Protein AF-A0A6S6R082-F1 (afdb_monomer)

Secondary structure (DSSP, 8-state):
---GGGPEEEEEEETTEEEEEEE-HHHHHHHS--STT--HHHHHHHHHHHHTTTT-SS--EEEE-SSEEEEEEE--SHHHHHHHHTTTTS-TTSEEEE-TTTS-HHHHHHHHHTTB-TTS-BSSSSEEEEEE-----TT-EEEBTTS-EEEEEEEEETTEEEEEETTT--EEEEEEEEEEEEEETTS---TTSEEEEEEEEEEEE--S-GGG--HHHHHHHHSPP----HHHHHHHHHHHHHHHHHHHHT-TTS-HHHHHHHHHHHHHHHS-S-HHHHHHHHHTTTTGGG--S----------

Sequence (303 aa):
MMEINEMILVIEKQRGEEMNALMTTPDYIKFAPVEKEALPLEVAERMVALGRTVGTEMEWIEYKTAEKSISTKYCKEEQQLIKFLQGGYNSTNQSWTFDSERSSSLCMEKLMAVGIDTKGRRKYSGFHYELQEAAFEQGEILHNFNGSDYRVMETLSPKNLLLMEEVTGNFIVAIGVEFYKRTHKGEGASEINYTYGMEWGHGIYLSSTPSTIDFHYIRQEYGTTERVEGLSGYRNRLERKFKQYQKLVKDDLLSDTIKKAVGTSMYEEFGTKKAEVFMDKLEEGRYDHGFTGNRVPKKGRAR

Solvent-accessible surface area (backbone atoms only — not comparable to full-atom values): 17351 Å² total; per-residue (Å²): 132,86,55,69,52,60,31,31,45,35,40,39,36,44,95,69,36,37,38,35,35,42,26,40,67,74,55,39,63,67,56,70,48,80,49,96,73,68,50,72,66,59,55,50,53,50,50,55,58,39,60,69,16,59,76,37,88,84,58,63,49,76,48,76,60,100,72,38,37,39,38,34,23,30,29,55,45,72,69,56,50,30,38,52,41,61,47,74,79,56,64,94,90,45,58,70,48,70,40,71,86,79,21,31,65,70,51,56,52,44,31,55,75,71,36,36,46,82,61,36,43,64,76,36,93,49,74,39,75,42,82,45,94,72,85,87,52,71,70,42,76,46,42,32,86,88,76,53,48,29,32,28,71,36,70,37,30,95,34,18,34,34,31,28,33,70,87,75,45,30,30,29,44,32,34,56,46,46,38,29,43,36,30,54,44,89,61,80,91,50,100,85,53,62,45,75,26,42,51,54,78,43,75,49,82,48,64,58,52,68,93,80,54,62,63,66,57,48,46,68,73,56,19,56,77,79,76,55,75,37,71,66,42,44,51,54,50,53,51,52,52,52,52,48,48,53,49,52,54,68,36,85,89,54,53,69,70,56,28,49,51,48,47,48,53,41,28,73,76,65,74,43,89,49,66,68,66,44,51,57,39,53,73,74,43,73,66,54,82,80,62,89,64,76,78,76,76,78,80,73,80,80,127

pLDDT: mean 84.64, std 13.33, range [36.0, 98.0]

Mean predicted aligned error: 18.13 Å

Radius of gyration: 32.94 Å; Cα contacts (8 Å, |Δi|>4): 467; chains: 1; bounding box: 67×51×98 Å

Foldseek 3Di:
DDDQQQWKWKWKDFPQEIEIAIEGPVLVLVVVPPPPDDDPVNSVVVVVQQVVQRQPQPDWDWDDDPGIIMTMHGDNDLVSVLCSLQCVVPDPRGHYDYDPVSYDPVVVVVCVLQQADSNSDRVFPDKDKDWDDDADDQQDWFAAPVGWIWGFNDPQERQWTFIATPPQLKTKTFGRKTKIWIFGPPDDDDPRGTDIGIDGPDIDIGGSDVVVDDVVVVSVPRHDPDPQPALVSVLVVVLVVLVVLLCQLPPPVDDPVSNVVSQVVSCVQQVDNDNVVSVVCSVVCVNVVPDPDDHDDDPDDDD

Organism: NCBI:txid433286

Structure (mmCIF, N/CA/C/O backbone):
data_AF-A0A6S6R082-F1
#
_entry.id   AF-A0A6S6R082-F1
#
loop_
_atom_site.group_PDB
_atom_site.id
_atom_site.type_symbol
_atom_site.label_atom_id
_atom_site.label_alt_id
_atom_site.label_comp_id
_atom_site.label_asym_id
_atom_site.label_entity_id
_atom_site.label_seq_id
_atom_site.pdbx_PDB_ins_code
_atom_site.Cartn_x
_atom_site.Cartn_y
_atom_site.Cartn_z
_atom_site.occupancy
_atom_site.B_iso_or_equiv
_atom_site.auth_seq_id
_atom_site.auth_comp_id
_atom_site.auth_asym_id
_atom_site.auth_atom_id
_atom_site.pdbx_PDB_model_num
ATOM 1 N N . MET A 1 1 ? 16.162 -3.661 -5.311 1.00 64.44 1 MET A N 1
ATOM 2 C CA . MET A 1 1 ? 15.788 -4.260 -6.612 1.00 64.44 1 MET A CA 1
ATOM 3 C C . MET A 1 1 ? 15.786 -3.125 -7.625 1.00 64.44 1 MET A C 1
ATOM 5 O O . MET A 1 1 ? 15.441 -2.028 -7.217 1.00 64.44 1 MET A O 1
ATOM 9 N N . MET A 1 2 ? 16.221 -3.343 -8.869 1.00 85.44 2 MET A N 1
ATOM 10 C CA . MET A 1 2 ? 16.190 -2.306 -9.916 1.00 85.44 2 MET A CA 1
ATOM 11 C C . MET A 1 2 ? 14.746 -1.865 -10.191 1.00 85.44 2 MET A C 1
ATOM 13 O O . MET A 1 2 ? 13.840 -2.706 -10.172 1.00 85.44 2 MET A O 1
ATOM 17 N N . GLU A 1 3 ? 14.522 -0.588 -10.484 1.00 88.56 3 GLU A N 1
ATOM 18 C CA . GLU A 1 3 ? 13.218 -0.074 -10.903 1.00 88.56 3 GLU A CA 1
ATOM 19 C C . GLU A 1 3 ? 13.032 -0.058 -12.423 1.00 88.56 3 GLU A C 1
ATOM 21 O O . GLU A 1 3 ? 13.986 -0.016 -13.196 1.00 88.56 3 GLU A O 1
ATOM 26 N N . ILE A 1 4 ? 11.772 -0.111 -12.882 1.00 89.50 4 ILE A N 1
ATOM 27 C CA . ILE A 1 4 ? 11.465 -0.085 -14.327 1.00 89.50 4 ILE A CA 1
ATOM 28 C C . ILE A 1 4 ? 12.021 1.186 -14.973 1.00 89.50 4 ILE A C 1
ATOM 30 O O . ILE A 1 4 ? 12.519 1.131 -16.094 1.00 89.50 4 ILE A O 1
ATOM 34 N N . ASN A 1 5 ? 11.970 2.316 -14.268 1.00 90.75 5 ASN A N 1
ATOM 35 C CA . ASN A 1 5 ? 12.438 3.596 -14.792 1.00 90.75 5 ASN A CA 1
ATOM 36 C C . ASN A 1 5 ? 13.969 3.723 -14.891 1.00 90.75 5 ASN A C 1
ATOM 38 O O . ASN A 1 5 ? 14.469 4.658 -15.511 1.00 90.75 5 ASN A O 1
ATOM 42 N N . GLU A 1 6 ? 14.712 2.763 -14.340 1.00 91.12 6 GLU A N 1
ATOM 43 C CA . GLU A 1 6 ? 16.164 2.662 -14.487 1.00 91.12 6 GLU A CA 1
ATOM 44 C C . GLU A 1 6 ? 16.561 1.864 -15.745 1.00 91.12 6 GLU A C 1
ATOM 46 O O . GLU A 1 6 ? 17.742 1.820 -16.098 1.00 91.12 6 GLU A O 1
ATOM 51 N N . MET A 1 7 ? 15.600 1.225 -16.433 1.00 96.12 7 MET A N 1
ATOM 52 C CA . MET A 1 7 ? 15.851 0.481 -17.671 1.00 96.12 7 MET A CA 1
ATOM 53 C C . MET A 1 7 ? 16.029 1.423 -18.854 1.00 96.12 7 MET A C 1
ATOM 55 O O . MET A 1 7 ? 15.221 2.324 -19.075 1.00 96.12 7 MET A O 1
ATOM 59 N N . ILE A 1 8 ? 17.032 1.144 -19.678 1.00 96.06 8 ILE A N 1
ATOM 60 C CA . ILE A 1 8 ? 17.240 1.799 -20.964 1.00 96.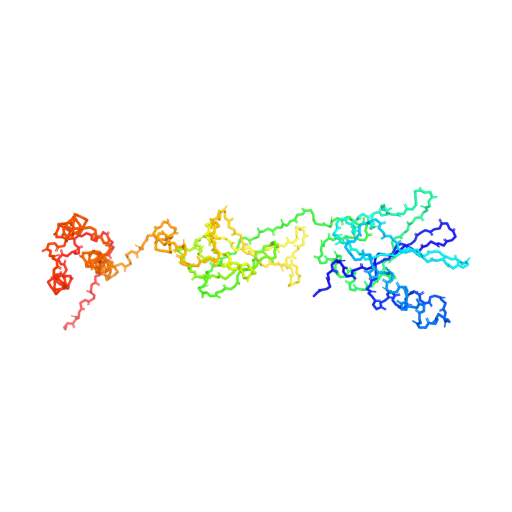06 8 ILE A CA 1
ATOM 61 C C . ILE A 1 8 ? 16.656 0.903 -22.055 1.00 96.06 8 ILE A C 1
ATOM 63 O O . ILE A 1 8 ? 17.050 -0.256 -22.206 1.00 96.06 8 ILE A O 1
ATOM 67 N N . LEU A 1 9 ? 15.715 1.452 -22.818 1.00 96.88 9 LEU A N 1
ATOM 68 C CA . LEU A 1 9 ? 15.156 0.846 -24.020 1.00 96.88 9 LEU A CA 1
ATOM 69 C C . LEU A 1 9 ? 16.094 1.155 -25.185 1.00 96.88 9 LEU A C 1
ATOM 71 O O . LEU A 1 9 ? 16.382 2.326 -25.437 1.00 96.88 9 LEU A O 1
ATOM 75 N N . VAL A 1 10 ? 16.572 0.128 -25.885 1.00 95.50 10 VAL A N 1
ATOM 76 C CA . VAL A 1 10 ? 17.537 0.267 -26.983 1.00 95.50 10 VAL A CA 1
ATOM 77 C C . VAL A 1 10 ? 16.967 -0.356 -28.248 1.00 95.50 10 VAL A C 1
ATOM 79 O O . VAL A 1 10 ? 16.618 -1.532 -28.234 1.00 95.50 10 VAL A O 1
ATOM 82 N N . ILE A 1 11 ? 16.911 0.410 -29.338 1.00 94.44 11 ILE A N 1
ATOM 83 C CA . ILE A 1 11 ? 16.602 -0.075 -30.689 1.00 94.44 11 ILE A CA 1
ATOM 84 C C . ILE A 1 11 ? 17.847 0.132 -31.547 1.00 94.44 11 ILE A C 1
ATOM 86 O O . ILE A 1 11 ? 18.228 1.265 -31.832 1.00 94.44 11 ILE A O 1
ATOM 90 N N . GLU A 1 12 ? 18.495 -0.953 -31.955 1.00 92.56 12 GLU A N 1
ATOM 91 C CA . GLU A 1 12 ? 19.578 -0.933 -32.936 1.00 92.56 12 GLU A CA 1
ATOM 92 C C . GLU A 1 12 ? 19.015 -1.271 -34.312 1.00 92.56 12 GLU A C 1
ATOM 94 O O . GLU A 1 12 ? 18.369 -2.297 -34.487 1.00 92.56 12 GLU A O 1
ATOM 99 N N . LYS A 1 13 ? 19.280 -0.425 -35.300 1.00 91.38 13 LYS A N 1
ATOM 100 C CA . LYS A 1 13 ? 18.895 -0.645 -36.688 1.00 91.38 13 LYS A CA 1
ATOM 101 C C . LYS A 1 13 ? 20.134 -0.843 -37.539 1.00 91.38 13 LYS A C 1
ATOM 103 O O . LYS A 1 13 ? 20.987 0.043 -37.629 1.00 91.38 13 LYS A O 1
ATOM 108 N N . GLN A 1 14 ? 20.198 -1.982 -38.215 1.00 86.62 14 GLN A N 1
ATOM 109 C CA . GLN A 1 14 ? 21.298 -2.339 -39.098 1.00 86.62 14 GLN A CA 1
ATOM 110 C C . GLN A 1 14 ? 20.757 -3.084 -40.320 1.00 86.62 14 GLN A C 1
ATOM 112 O O . GLN A 1 14 ? 20.003 -4.038 -40.194 1.00 86.62 14 GLN A O 1
ATOM 117 N N . ARG A 1 15 ? 21.140 -2.644 -41.528 1.00 83.19 15 ARG A N 1
ATOM 118 C CA . ARG A 1 15 ? 20.827 -3.327 -42.806 1.00 83.19 15 ARG A CA 1
ATOM 119 C C . ARG A 1 15 ? 19.342 -3.692 -43.024 1.00 83.19 15 ARG A C 1
ATOM 121 O O . ARG A 1 15 ? 19.046 -4.640 -43.740 1.00 83.19 15 ARG A O 1
ATOM 128 N N . GLY A 1 16 ? 18.416 -2.901 -42.477 1.00 80.94 16 GLY A N 1
ATOM 129 C CA . GLY A 1 16 ? 16.969 -3.112 -42.637 1.00 80.94 16 GLY A CA 1
ATOM 130 C C . GLY A 1 16 ? 16.333 -4.029 -41.588 1.00 80.94 16 GLY A C 1
ATOM 131 O O . GLY A 1 16 ? 15.141 -4.305 -41.688 1.00 80.94 16 GLY A O 1
ATOM 132 N N . GLU A 1 17 ? 17.098 -4.454 -40.585 1.00 88.06 17 GLU A N 1
ATOM 133 C CA . GLU A 1 17 ? 16.609 -5.163 -39.407 1.00 88.06 17 GLU A CA 1
ATOM 134 C C . GLU A 1 17 ? 16.712 -4.258 -38.178 1.00 88.06 17 GLU A C 1
ATOM 136 O O . GLU A 1 17 ? 17.658 -3.473 -38.043 1.00 88.06 17 GLU A O 1
ATOM 141 N N . GLU A 1 18 ? 15.728 -4.362 -37.288 1.00 93.81 18 GLU A N 1
ATOM 142 C CA . GLU A 1 18 ? 15.724 -3.674 -35.999 1.00 93.81 18 GLU A CA 1
ATOM 143 C C . GLU A 1 18 ? 15.832 -4.681 -34.852 1.00 93.81 18 GLU A C 1
ATOM 145 O O . GLU A 1 18 ? 15.194 -5.732 -34.836 1.00 93.81 18 GLU A O 1
ATOM 150 N N . MET A 1 19 ? 16.640 -4.359 -33.857 1.00 94.12 19 MET A N 1
ATOM 151 C CA . MET A 1 19 ? 16.890 -5.227 -32.723 1.00 94.12 19 MET A CA 1
ATOM 152 C C . MET A 1 19 ? 16.693 -4.457 -31.432 1.00 94.12 19 MET A C 1
ATOM 154 O O . MET A 1 19 ? 17.365 -3.459 -31.169 1.00 94.12 19 MET A O 1
ATOM 158 N N . ASN A 1 20 ? 15.775 -4.960 -30.619 1.00 96.75 20 ASN A N 1
ATOM 159 C CA . ASN A 1 20 ? 15.422 -4.372 -29.343 1.00 96.75 20 ASN A CA 1
ATOM 160 C C . ASN A 1 20 ? 16.203 -5.060 -28.224 1.00 96.75 20 ASN A C 1
ATOM 162 O O . ASN A 1 20 ? 16.255 -6.288 -28.176 1.00 96.75 20 ASN A O 1
ATOM 166 N N . ALA A 1 21 ? 16.748 -4.283 -27.293 1.00 97.06 21 ALA A N 1
ATOM 167 C CA . ALA A 1 21 ? 17.380 -4.787 -26.077 1.00 97.06 21 ALA A CA 1
ATOM 168 C C . ALA A 1 21 ? 17.032 -3.905 -24.870 1.00 97.06 21 ALA A C 1
ATOM 170 O O . ALA A 1 21 ? 16.748 -2.712 -25.015 1.00 97.06 21 ALA A O 1
ATOM 171 N N . LEU A 1 22 ? 17.064 -4.495 -23.673 1.00 97.88 22 LEU A N 1
ATOM 172 C CA . LEU A 1 22 ? 16.947 -3.777 -22.403 1.00 97.88 22 LEU A CA 1
ATOM 173 C C . LEU A 1 22 ? 18.313 -3.694 -21.737 1.00 97.88 22 LEU A C 1
ATOM 175 O O . LEU A 1 22 ? 18.950 -4.722 -21.523 1.00 97.88 22 LEU A O 1
ATOM 179 N N . MET A 1 23 ? 18.750 -2.498 -21.354 1.00 96.38 23 MET A N 1
ATOM 180 C CA . MET A 1 23 ? 20.069 -2.309 -20.747 1.00 96.38 23 MET A CA 1
ATOM 181 C C . MET A 1 23 ? 19.994 -1.542 -19.434 1.00 96.38 23 MET A C 1
ATOM 183 O O . MET A 1 23 ? 19.175 -0.642 -19.262 1.00 96.38 23 MET A O 1
ATOM 187 N N . THR A 1 24 ? 20.886 -1.882 -18.510 1.00 95.31 24 THR A N 1
ATOM 188 C CA . THR A 1 24 ? 21.224 -1.007 -17.386 1.00 95.31 24 THR A CA 1
ATOM 189 C C . THR A 1 24 ? 22.171 0.095 -17.852 1.00 95.31 24 THR A C 1
ATOM 191 O O . THR A 1 24 ? 22.850 -0.048 -18.870 1.00 95.31 24 THR A O 1
ATOM 194 N N . THR A 1 25 ? 22.282 1.184 -17.089 1.00 92.00 25 THR A N 1
ATOM 195 C CA . THR A 1 25 ? 23.254 2.250 -17.382 1.00 92.00 25 THR A CA 1
ATOM 196 C C . THR A 1 25 ? 24.689 1.718 -17.571 1.00 92.00 25 THR A C 1
ATOM 198 O O . THR A 1 25 ? 25.302 2.057 -18.585 1.00 92.00 25 THR A O 1
ATOM 201 N N . PRO A 1 26 ? 25.239 0.849 -16.691 1.00 90.62 26 PRO A N 1
ATOM 202 C CA . PRO A 1 26 ? 26.576 0.285 -16.891 1.00 90.62 26 PRO A CA 1
ATOM 203 C C . PRO A 1 26 ? 26.736 -0.527 -18.180 1.00 90.62 26 PRO A C 1
ATOM 205 O O . PRO A 1 26 ? 27.777 -0.437 -18.828 1.00 90.62 26 PRO A O 1
ATOM 208 N N . ASP A 1 27 ? 25.733 -1.317 -18.560 1.00 91.38 27 ASP A N 1
ATOM 209 C CA . ASP A 1 27 ? 25.822 -2.148 -19.764 1.00 91.38 27 ASP A CA 1
ATOM 210 C C . ASP A 1 27 ? 25.601 -1.329 -21.034 1.00 91.38 27 ASP A C 1
ATOM 212 O O . ASP A 1 27 ? 26.298 -1.544 -22.025 1.00 91.38 27 ASP A O 1
ATOM 216 N N . TYR A 1 28 ? 24.742 -0.308 -20.982 1.00 89.81 28 TYR A N 1
ATOM 217 C CA . TYR A 1 28 ? 24.610 0.655 -22.068 1.00 89.81 28 TYR A CA 1
ATOM 218 C C . TYR A 1 28 ? 25.914 1.425 -22.307 1.00 89.81 28 TYR A C 1
ATOM 220 O O . TYR A 1 28 ? 26.310 1.594 -23.453 1.00 89.81 28 TYR A O 1
ATOM 228 N N . ILE A 1 29 ? 26.639 1.827 -21.256 1.00 86.19 29 ILE A N 1
ATOM 229 C CA . ILE A 1 29 ? 27.952 2.484 -21.396 1.00 86.19 29 ILE A CA 1
ATOM 230 C C . ILE A 1 29 ? 28.985 1.558 -22.051 1.00 86.19 29 ILE A C 1
ATOM 232 O O . ILE A 1 29 ? 29.869 2.046 -22.745 1.00 86.19 29 ILE A O 1
ATOM 236 N N . LYS A 1 30 ? 28.891 0.236 -21.869 1.00 83.50 30 LYS A N 1
ATOM 237 C CA . LYS A 1 30 ? 29.755 -0.737 -22.566 1.00 83.50 30 LYS A CA 1
ATOM 238 C C . LYS A 1 30 ? 29.297 -1.008 -24.000 1.00 83.50 30 LYS A C 1
ATOM 240 O O . LYS A 1 30 ? 30.123 -1.332 -24.847 1.00 83.50 30 LYS A O 1
ATOM 245 N N . PHE A 1 31 ? 27.998 -0.876 -24.266 1.00 79.56 31 PHE A N 1
ATOM 246 C CA . PHE A 1 31 ? 27.382 -1.087 -25.576 1.00 79.56 31 PHE A CA 1
ATOM 247 C C . PHE A 1 31 ? 27.516 0.118 -26.520 1.00 79.56 31 PHE A C 1
ATOM 249 O O . PHE A 1 31 ? 27.855 -0.045 -27.687 1.00 79.56 31 PHE A O 1
ATOM 256 N N . ALA A 1 32 ? 27.279 1.334 -26.027 1.00 65.44 32 ALA A N 1
ATOM 257 C CA . ALA A 1 32 ? 27.375 2.583 -26.777 1.00 65.44 32 ALA A CA 1
ATOM 258 C C . ALA A 1 32 ? 28.731 2.830 -27.492 1.00 65.44 32 ALA A C 1
ATOM 260 O O . ALA A 1 32 ? 28.699 3.405 -28.585 1.00 65.44 32 ALA A O 1
ATOM 261 N N . PRO A 1 33 ? 29.906 2.406 -26.974 1.00 60.69 33 PRO A N 1
ATOM 262 C CA . PRO A 1 33 ? 31.204 2.589 -27.625 1.00 60.69 33 PRO A CA 1
ATOM 263 C C . PRO A 1 33 ? 31.490 1.539 -28.710 1.00 60.69 33 PRO A C 1
ATOM 265 O O . PRO A 1 33 ? 32.597 1.016 -28.803 1.00 60.69 33 PRO A O 1
ATOM 268 N N . VAL A 1 34 ? 30.533 1.249 -29.601 1.00 53.56 34 VAL A N 1
ATOM 269 C CA . VAL A 1 34 ? 30.830 0.429 -30.798 1.00 53.56 34 VAL A CA 1
ATOM 270 C C . VAL A 1 34 ? 31.861 1.097 -31.732 1.00 53.56 34 VAL A C 1
ATOM 272 O O . VAL A 1 34 ? 32.395 0.442 -32.619 1.00 53.56 34 VAL A O 1
ATOM 275 N N . GLU A 1 35 ? 32.275 2.337 -31.469 1.00 53.00 35 GLU A N 1
ATOM 276 C CA . GLU A 1 35 ? 33.593 2.812 -31.895 1.00 53.00 35 GLU A CA 1
ATOM 277 C C . GLU A 1 35 ? 34.569 2.690 -30.720 1.00 53.00 35 GLU A C 1
ATOM 279 O O . GLU A 1 35 ? 34.449 3.402 -29.724 1.00 53.00 35 GLU A O 1
ATOM 284 N N . LYS A 1 36 ? 35.570 1.806 -30.854 1.00 53.75 36 LYS A N 1
ATOM 285 C CA . LYS A 1 36 ? 36.687 1.612 -29.902 1.00 53.75 36 LYS A CA 1
ATOM 286 C C . LYS A 1 36 ? 37.491 2.896 -29.600 1.00 53.75 36 LYS A C 1
ATOM 288 O O . LYS A 1 36 ? 38.431 2.846 -28.814 1.00 53.75 36 LYS A O 1
ATOM 293 N N . GLU A 1 37 ? 37.130 4.017 -30.218 1.00 54.78 37 GLU A N 1
ATOM 294 C CA . GLU A 1 37 ? 37.835 5.298 -30.214 1.00 54.78 37 GLU A CA 1
ATOM 295 C C . GLU A 1 37 ? 36.980 6.468 -29.694 1.00 54.78 37 GLU A C 1
ATOM 297 O O . GLU A 1 37 ? 37.453 7.603 -29.701 1.00 54.78 37 GLU A O 1
ATOM 302 N N . ALA A 1 38 ? 35.748 6.230 -29.218 1.00 63.16 38 ALA A N 1
ATOM 303 C CA . ALA A 1 38 ? 34.898 7.312 -28.718 1.00 63.16 38 ALA A CA 1
ATOM 304 C C . ALA A 1 38 ? 35.579 8.053 -27.550 1.00 63.16 38 ALA A C 1
ATOM 306 O O . ALA A 1 38 ? 35.906 7.460 -26.515 1.00 63.16 38 ALA A O 1
ATOM 307 N N . LEU A 1 39 ? 35.787 9.363 -27.711 1.00 69.56 39 LEU A N 1
ATOM 308 C CA . LEU A 1 39 ? 36.391 10.200 -26.678 1.00 69.56 39 LEU A CA 1
ATOM 309 C C . LEU A 1 39 ? 35.493 10.217 -25.424 1.00 69.56 39 LEU A C 1
ATOM 311 O O . LEU A 1 39 ? 34.267 10.273 -25.551 1.00 69.56 39 LEU A O 1
ATOM 315 N N . PRO A 1 40 ? 36.059 10.257 -24.201 1.00 76.56 40 PRO A N 1
ATOM 316 C CA . PRO A 1 40 ? 35.276 10.315 -22.961 1.00 76.56 40 PRO A CA 1
ATOM 317 C C . PRO A 1 40 ? 34.217 11.429 -22.929 1.00 76.56 40 PRO A C 1
ATOM 319 O O . PRO A 1 40 ? 33.160 11.259 -22.324 1.00 76.56 40 PRO A O 1
ATOM 322 N N . LEU A 1 41 ? 34.485 12.555 -23.602 1.00 78.31 41 LEU A N 1
ATOM 323 C CA . LEU A 1 41 ? 33.551 13.673 -23.720 1.00 78.31 41 LEU A CA 1
ATOM 324 C C . LEU A 1 41 ? 32.293 13.301 -24.517 1.00 78.31 41 LEU A C 1
ATOM 326 O O . LEU A 1 41 ? 31.192 13.621 -24.084 1.00 78.31 41 LEU A O 1
ATOM 330 N N . GLU A 1 42 ? 32.429 12.565 -25.620 1.00 76.81 42 GLU A N 1
ATOM 331 C CA . GLU A 1 42 ? 31.278 12.138 -26.424 1.00 76.81 42 GLU A CA 1
ATOM 332 C C . GLU A 1 42 ? 30.398 11.148 -25.664 1.00 76.81 42 GLU A C 1
ATOM 334 O O . GLU A 1 42 ? 29.171 11.212 -25.732 1.00 76.81 42 GLU A O 1
ATOM 339 N N . VAL A 1 43 ? 31.017 10.238 -24.906 1.00 78.94 43 VAL A N 1
ATOM 340 C CA . VAL A 1 43 ? 30.279 9.324 -24.028 1.00 78.94 43 VAL A CA 1
ATOM 341 C C . VAL A 1 43 ? 29.509 10.123 -22.976 1.00 78.94 43 VAL A C 1
ATOM 343 O O . VAL A 1 43 ? 28.324 9.870 -22.766 1.00 78.94 43 VAL A O 1
ATOM 346 N N . ALA A 1 44 ? 30.137 11.128 -22.359 1.00 82.12 44 ALA A N 1
ATOM 347 C CA . ALA A 1 44 ? 29.481 11.989 -21.379 1.00 82.12 44 ALA A CA 1
ATOM 348 C C . ALA A 1 44 ? 28.308 12.781 -21.983 1.00 82.12 44 ALA A C 1
ATOM 350 O O . ALA A 1 44 ? 27.223 12.795 -21.404 1.00 82.12 44 ALA A O 1
ATOM 351 N N . GLU A 1 45 ? 28.478 13.384 -23.161 1.00 84.12 45 GLU A N 1
ATOM 352 C CA . GLU A 1 45 ? 27.413 14.114 -23.860 1.00 84.12 45 GLU A CA 1
ATOM 353 C C . GLU A 1 45 ? 26.226 13.207 -24.209 1.00 84.12 45 GLU A C 1
ATOM 355 O O . GLU A 1 45 ? 25.071 13.589 -23.997 1.00 84.12 45 GLU A O 1
ATOM 360 N N . ARG A 1 46 ? 26.490 11.972 -24.656 1.00 83.00 46 ARG A N 1
ATOM 361 C CA . ARG A 1 46 ? 25.446 10.964 -24.910 1.00 83.00 46 ARG A CA 1
ATOM 362 C C . ARG A 1 46 ? 24.701 10.587 -23.635 1.00 83.00 46 ARG A C 1
ATOM 364 O O . ARG A 1 46 ? 23.477 10.481 -23.659 1.00 83.00 46 ARG A O 1
ATOM 371 N N . MET A 1 47 ? 25.411 10.417 -22.522 1.00 87.69 47 MET A N 1
ATOM 372 C CA . MET A 1 47 ? 24.783 10.121 -21.233 1.00 87.69 47 MET A CA 1
ATOM 373 C C . MET A 1 47 ? 23.935 11.291 -20.725 1.00 87.69 47 MET A C 1
ATOM 375 O O . MET A 1 47 ? 22.836 11.068 -20.221 1.00 87.69 47 MET A O 1
ATOM 379 N N . VAL A 1 48 ? 24.387 12.535 -20.913 1.00 88.50 48 VAL A N 1
ATOM 380 C CA . VAL A 1 48 ? 23.594 13.733 -20.593 1.00 88.50 48 VAL A CA 1
ATOM 381 C C . VAL A 1 48 ? 22.332 13.795 -21.453 1.00 88.50 48 VAL A C 1
ATOM 383 O O . VAL A 1 48 ? 21.253 14.061 -20.928 1.00 88.50 48 VAL A O 1
ATOM 386 N N . ALA A 1 49 ? 22.440 13.526 -22.757 1.00 88.38 49 ALA A N 1
ATOM 387 C CA . ALA A 1 49 ? 21.286 13.484 -23.651 1.00 88.38 49 ALA A CA 1
ATOM 388 C C . ALA A 1 49 ? 20.294 12.385 -23.243 1.00 88.38 49 ALA A C 1
ATOM 390 O O . ALA A 1 49 ? 19.098 12.650 -23.143 1.00 88.38 49 ALA A O 1
ATOM 391 N N . LEU A 1 50 ? 20.785 11.183 -22.929 1.00 90.62 50 LEU A N 1
ATOM 392 C CA . LEU A 1 50 ? 19.955 10.083 -22.444 1.00 90.62 50 LEU A CA 1
ATOM 393 C C . LEU A 1 50 ? 19.250 10.445 -21.128 1.00 90.62 50 LEU A C 1
ATOM 395 O O . LEU A 1 50 ? 18.055 10.196 -20.991 1.00 90.62 50 LEU A O 1
ATOM 399 N N . GLY A 1 51 ? 19.948 11.093 -20.192 1.00 89.50 51 GLY A N 1
ATOM 400 C CA . GLY A 1 51 ? 19.376 11.550 -18.922 1.00 89.50 51 GLY A CA 1
ATOM 401 C C . GLY A 1 51 ? 18.194 12.513 -19.082 1.00 89.50 51 GLY A C 1
ATOM 402 O O . GLY A 1 51 ? 17.305 12.534 -18.237 1.00 89.50 51 GLY A O 1
ATOM 403 N N . ARG A 1 52 ? 18.113 13.256 -20.195 1.00 89.69 52 ARG A N 1
ATOM 404 C CA . ARG A 1 52 ? 16.958 14.123 -20.500 1.00 89.69 52 ARG A CA 1
ATOM 405 C C . ARG A 1 52 ? 15.690 13.342 -20.852 1.00 89.69 52 ARG A C 1
ATOM 407 O O . ARG A 1 52 ? 14.607 13.907 -20.784 1.00 89.69 52 ARG A O 1
ATOM 414 N N . THR A 1 53 ? 15.805 12.056 -21.189 1.00 91.44 53 THR A N 1
ATOM 415 C CA . THR A 1 53 ? 14.646 11.200 -21.505 1.00 91.44 53 THR A CA 1
ATOM 416 C C . THR A 1 53 ? 13.939 10.638 -20.271 1.00 91.44 53 THR A C 1
ATOM 418 O O . THR A 1 53 ? 12.886 10.014 -20.395 1.00 91.44 53 THR A O 1
ATOM 421 N N . VAL A 1 54 ? 14.494 10.841 -19.070 1.00 86.69 54 VAL A N 1
ATOM 422 C CA . VAL A 1 54 ? 13.894 10.346 -17.825 1.00 86.69 54 VAL A CA 1
ATOM 423 C C . VAL A 1 54 ? 12.498 10.947 -17.650 1.00 86.69 54 VAL A C 1
ATOM 425 O O . VAL A 1 54 ? 12.323 12.163 -17.624 1.00 86.69 54 VAL A O 1
ATOM 428 N N . GLY A 1 55 ? 11.490 10.080 -17.537 1.00 78.25 55 GLY A N 1
ATOM 429 C CA . GLY A 1 55 ? 10.092 10.478 -17.358 1.00 78.25 55 GLY A CA 1
ATOM 430 C C . GLY A 1 55 ? 9.381 10.980 -18.622 1.00 78.25 55 GLY A C 1
ATOM 431 O O . GLY A 1 55 ? 8.184 11.263 -18.554 1.00 78.25 55 GLY A O 1
ATOM 432 N N . THR A 1 56 ? 10.052 11.058 -19.779 1.00 77.88 56 THR A N 1
ATOM 433 C CA . THR A 1 56 ? 9.437 11.512 -21.038 1.00 77.88 56 THR A CA 1
ATOM 434 C C . THR A 1 56 ? 8.978 10.331 -21.897 1.00 77.88 56 THR A C 1
ATOM 436 O O . THR A 1 56 ? 9.641 9.299 -22.010 1.00 77.88 56 THR A O 1
ATOM 439 N N . GLU A 1 57 ? 7.805 10.437 -22.530 1.00 66.75 57 GLU A N 1
ATOM 440 C CA . GLU A 1 57 ? 7.221 9.305 -23.267 1.00 66.75 57 GLU A CA 1
ATOM 441 C C . GLU A 1 57 ? 7.717 9.207 -24.718 1.00 66.75 57 GLU A C 1
ATOM 443 O O . GLU A 1 57 ? 8.080 8.119 -25.169 1.00 66.75 57 GLU A O 1
ATOM 448 N N . MET A 1 58 ? 7.793 10.333 -25.433 1.00 66.56 58 MET A N 1
ATOM 449 C CA . MET A 1 58 ? 8.003 10.364 -26.890 1.00 66.56 58 MET A CA 1
ATOM 450 C C . MET A 1 58 ? 9.442 10.669 -27.321 1.00 66.56 58 MET A C 1
ATOM 452 O O . MET A 1 58 ? 9.790 10.423 -28.472 1.00 66.56 58 MET A O 1
ATOM 456 N N . GLU A 1 59 ? 10.286 11.192 -26.433 1.00 82.69 59 GLU A N 1
ATOM 457 C CA . GLU A 1 59 ? 11.648 11.573 -26.810 1.00 82.69 59 GLU A CA 1
ATOM 458 C C . GLU A 1 59 ? 12.570 10.350 -26.785 1.00 82.69 59 GLU A C 1
ATOM 460 O O . GLU A 1 59 ? 12.692 9.656 -25.769 1.00 82.69 59 GLU A O 1
ATOM 465 N N . TRP A 1 60 ? 13.178 10.084 -27.940 1.00 90.50 60 TRP A N 1
ATOM 466 C CA . TRP A 1 60 ? 14.239 9.106 -28.148 1.00 90.50 60 TRP A CA 1
ATOM 467 C C . TRP A 1 60 ? 15.500 9.858 -28.552 1.00 90.50 60 TRP A C 1
ATOM 469 O O . TRP A 1 60 ? 15.442 10.776 -29.372 1.00 90.50 60 TRP A O 1
ATOM 479 N N . ILE A 1 61 ? 16.640 9.453 -28.008 1.00 90.50 61 ILE A N 1
ATOM 480 C CA . ILE A 1 61 ? 17.937 9.933 -28.472 1.00 90.50 61 ILE A CA 1
ATOM 481 C C . ILE A 1 61 ? 18.396 9.002 -29.582 1.00 90.50 61 ILE A C 1
ATOM 483 O O . ILE A 1 61 ? 18.513 7.798 -29.373 1.00 90.50 61 ILE A O 1
ATOM 487 N N . GLU A 1 62 ? 18.636 9.551 -30.769 1.00 88.25 62 GLU A N 1
ATOM 488 C CA . GLU A 1 62 ? 19.139 8.792 -31.909 1.00 88.25 62 GLU A CA 1
ATOM 489 C C . GLU A 1 62 ? 20.620 9.101 -32.138 1.00 88.25 62 GLU A C 1
ATOM 491 O O . GLU A 1 62 ? 21.031 10.258 -32.221 1.00 88.25 62 GLU A O 1
ATOM 496 N N . TYR A 1 63 ? 21.416 8.049 -32.274 1.00 83.50 63 TYR A N 1
ATOM 497 C CA . TYR A 1 63 ? 22.813 8.107 -32.670 1.00 83.50 63 TYR A CA 1
ATOM 498 C C . TYR A 1 63 ? 23.008 7.313 -33.962 1.00 83.50 63 TYR A C 1
ATOM 500 O O . TYR A 1 63 ? 22.470 6.216 -34.102 1.00 83.50 63 TYR A O 1
ATOM 508 N N . LYS A 1 64 ? 23.774 7.848 -34.915 1.00 83.00 64 LYS A N 1
ATOM 509 C CA . LYS A 1 64 ? 24.030 7.206 -36.214 1.00 83.00 64 LYS A CA 1
ATOM 510 C C . LYS A 1 64 ? 25.523 7.043 -36.431 1.00 83.00 64 LYS A C 1
ATOM 512 O O . LYS A 1 64 ? 26.273 7.995 -36.254 1.00 83.00 64 LYS A O 1
ATOM 517 N N . THR A 1 65 ? 25.921 5.857 -36.869 1.00 76.69 65 THR A N 1
ATOM 518 C CA . THR A 1 65 ? 27.237 5.588 -37.454 1.00 76.69 65 THR A CA 1
ATOM 519 C C . THR A 1 65 ? 27.084 5.310 -38.948 1.00 76.69 65 THR A C 1
ATOM 521 O O . THR A 1 65 ? 25.972 5.277 -39.480 1.00 76.69 65 THR A O 1
ATOM 524 N N . ALA A 1 66 ? 28.203 5.072 -39.636 1.00 76.12 66 ALA A N 1
ATOM 525 C CA . ALA A 1 66 ? 28.188 4.637 -41.031 1.00 76.12 66 ALA A CA 1
ATOM 526 C C . ALA A 1 66 ? 27.465 3.287 -41.241 1.00 76.12 66 ALA A C 1
ATOM 528 O O . ALA A 1 66 ? 26.989 3.015 -42.341 1.00 76.12 66 ALA A O 1
ATOM 529 N N . GLU A 1 67 ? 27.374 2.445 -40.205 1.00 78.69 67 GLU A N 1
ATOM 530 C CA . GLU A 1 67 ? 26.877 1.067 -40.319 1.00 78.69 67 GLU A CA 1
ATOM 531 C C . GLU A 1 67 ? 25.503 0.840 -39.683 1.00 78.69 67 GLU A C 1
ATOM 533 O O . GLU A 1 67 ? 24.769 -0.054 -40.116 1.00 78.69 67 GLU A O 1
ATOM 538 N N . LYS A 1 68 ? 25.156 1.613 -38.648 1.00 86.44 68 LYS A N 1
ATOM 539 C CA . LYS A 1 68 ? 23.943 1.401 -37.854 1.00 86.44 68 LYS A CA 1
ATOM 540 C C . LYS A 1 68 ? 23.409 2.689 -37.241 1.00 86.44 68 LYS A C 1
ATOM 542 O O . LYS A 1 68 ? 24.143 3.658 -37.061 1.00 86.44 68 LYS A O 1
ATOM 547 N N . SER A 1 69 ? 22.136 2.676 -36.865 1.00 89.25 69 SER A N 1
ATOM 548 C CA . SER A 1 69 ? 21.549 3.692 -35.991 1.00 89.25 69 SER A CA 1
ATOM 549 C C . SER A 1 69 ? 21.084 3.063 -34.686 1.00 89.25 69 SER A C 1
ATOM 551 O O . SER A 1 69 ? 20.620 1.928 -34.669 1.00 89.25 69 SER A O 1
ATOM 553 N N . ILE A 1 70 ? 21.229 3.787 -33.585 1.00 90.50 70 ILE A N 1
ATOM 554 C CA . ILE A 1 70 ? 20.816 3.359 -32.253 1.00 90.50 70 ILE A CA 1
ATOM 555 C C . ILE A 1 70 ? 19.862 4.418 -31.715 1.00 90.50 70 ILE A C 1
ATOM 557 O O . ILE A 1 70 ? 20.240 5.581 -31.590 1.00 90.50 70 ILE A O 1
ATOM 561 N N . SER A 1 71 ? 18.643 4.017 -31.381 1.00 93.00 71 SER A N 1
ATOM 562 C CA . SER A 1 71 ? 17.678 4.847 -30.666 1.00 93.00 71 SER A CA 1
ATOM 563 C C . SER A 1 71 ? 17.592 4.375 -29.222 1.00 93.00 71 SER A C 1
ATOM 565 O O . SER A 1 71 ? 17.337 3.197 -28.976 1.00 93.00 71 SER A O 1
ATOM 567 N N . THR A 1 72 ? 17.797 5.278 -28.265 1.00 93.69 72 THR A N 1
ATOM 568 C CA . THR A 1 72 ? 17.735 4.958 -26.836 1.00 93.69 72 THR A CA 1
ATOM 569 C C . THR A 1 72 ? 16.893 5.928 -26.027 1.00 93.69 72 THR A C 1
ATOM 571 O O . THR A 1 72 ? 16.747 7.102 -26.373 1.00 93.69 72 THR A O 1
ATOM 574 N N . LYS A 1 73 ? 16.329 5.422 -24.929 1.00 94.88 73 LYS A N 1
ATOM 575 C CA . LYS A 1 73 ? 15.661 6.224 -23.898 1.00 94.88 73 LYS A CA 1
ATOM 576 C C . LYS A 1 73 ? 15.565 5.468 -22.579 1.00 94.88 73 LYS A C 1
ATOM 578 O O . LYS A 1 73 ? 15.587 4.239 -22.577 1.00 94.88 73 LYS A O 1
ATOM 583 N N . TYR A 1 74 ? 15.369 6.186 -21.479 1.00 95.31 74 TYR A N 1
ATOM 584 C CA . TYR A 1 74 ? 14.887 5.568 -20.248 1.00 95.31 74 TYR A CA 1
ATOM 585 C C . TYR A 1 74 ? 13.426 5.144 -20.391 1.00 95.31 74 TYR A C 1
ATOM 587 O O . TYR A 1 74 ? 12.610 5.832 -21.011 1.00 95.31 74 TYR A O 1
ATOM 595 N N . CYS A 1 75 ? 13.098 3.997 -19.811 1.00 94.62 75 CYS A N 1
ATOM 596 C CA . CYS A 1 75 ? 11.724 3.570 -19.661 1.00 94.62 75 CYS A CA 1
ATOM 597 C C . CYS A 1 75 ? 11.023 4.481 -18.643 1.00 94.62 75 CYS A C 1
ATOM 599 O O . CYS A 1 75 ? 11.573 4.821 -17.605 1.00 94.62 75 CYS A O 1
ATOM 601 N N . LYS A 1 76 ? 9.799 4.901 -18.933 1.00 90.00 76 LYS A N 1
ATOM 602 C CA . LYS A 1 76 ? 8.985 5.738 -18.049 1.00 90.00 76 LYS A CA 1
ATOM 603 C C . LYS A 1 76 ? 8.199 4.882 -17.063 1.00 90.00 76 LYS A C 1
ATOM 605 O O . LYS A 1 76 ? 8.187 5.156 -15.870 1.00 90.00 76 LYS A O 1
ATOM 610 N N . GLU A 1 77 ? 7.529 3.854 -17.580 1.00 87.62 77 GLU A N 1
ATOM 611 C CA . GLU A 1 77 ? 6.572 3.039 -16.833 1.00 87.62 77 GLU A CA 1
ATOM 612 C C . GLU A 1 77 ? 6.331 1.679 -17.503 1.00 87.62 77 GLU A C 1
ATOM 614 O O . GLU A 1 77 ? 6.699 1.453 -18.657 1.00 87.62 77 GLU A O 1
ATOM 619 N N . GLU A 1 78 ? 5.669 0.770 -16.787 1.00 89.44 78 GLU A N 1
ATOM 620 C CA . GLU A 1 78 ? 5.416 -0.609 -17.225 1.00 89.44 78 GLU A CA 1
ATOM 621 C C . GLU A 1 78 ? 4.688 -0.700 -18.577 1.00 89.44 78 GLU A C 1
ATOM 623 O O . GLU A 1 78 ? 4.991 -1.561 -19.401 1.00 89.44 78 GLU A O 1
ATOM 628 N N . GLN A 1 79 ? 3.748 0.209 -18.848 1.00 89.19 79 GLN A N 1
ATOM 629 C CA . GLN A 1 79 ? 2.996 0.221 -20.108 1.00 89.19 79 GLN A CA 1
ATOM 630 C C . GLN A 1 79 ? 3.904 0.516 -21.308 1.00 89.19 79 GLN A C 1
ATOM 632 O O . GLN A 1 79 ? 3.760 -0.104 -22.364 1.00 89.19 79 GLN A O 1
ATOM 637 N N . GLN A 1 80 ? 4.880 1.412 -21.135 1.00 92.56 80 GLN A N 1
ATOM 638 C CA . GLN A 1 80 ? 5.882 1.698 -22.157 1.00 92.56 80 GLN A CA 1
ATOM 639 C C . GLN A 1 80 ? 6.813 0.500 -22.373 1.00 92.56 80 GLN A C 1
ATOM 641 O O . GLN A 1 80 ? 7.114 0.172 -23.521 1.00 92.56 80 GLN A O 1
ATOM 646 N N . LEU A 1 81 ? 7.217 -0.184 -21.299 1.00 94.62 81 LEU A N 1
ATOM 647 C CA . LEU A 1 81 ? 8.025 -1.401 -21.385 1.00 94.62 81 LEU A CA 1
ATOM 648 C C . LEU A 1 81 ? 7.308 -2.497 -22.185 1.00 94.62 81 LEU A C 1
ATOM 650 O O . LEU A 1 81 ? 7.883 -3.077 -23.103 1.00 94.62 81 LEU A O 1
ATOM 654 N N . ILE A 1 82 ? 6.026 -2.731 -21.891 1.00 93.62 82 ILE A N 1
ATOM 655 C CA . ILE A 1 82 ? 5.183 -3.683 -22.627 1.00 93.62 82 ILE A CA 1
ATOM 656 C C . ILE A 1 82 ? 5.104 -3.302 -24.107 1.00 93.62 82 ILE A C 1
ATOM 658 O O . ILE A 1 82 ? 5.338 -4.147 -24.971 1.00 93.62 82 ILE A O 1
ATOM 662 N N . LYS A 1 83 ? 4.822 -2.028 -24.407 1.00 93.75 83 LYS A N 1
ATOM 663 C CA . LYS A 1 83 ? 4.745 -1.527 -25.784 1.00 93.75 83 LYS A CA 1
ATOM 664 C C . LYS A 1 83 ? 6.062 -1.724 -26.535 1.00 93.75 83 LYS A C 1
ATOM 666 O O . LYS A 1 83 ? 6.040 -2.126 -27.693 1.00 93.75 83 LYS A O 1
ATOM 671 N N . PHE A 1 84 ? 7.199 -1.486 -25.885 1.00 95.81 84 PHE A N 1
ATOM 672 C CA . PHE A 1 84 ? 8.526 -1.709 -26.459 1.00 95.81 84 PHE A CA 1
ATOM 673 C C . PHE A 1 84 ? 8.798 -3.184 -26.772 1.00 95.81 84 PHE A C 1
ATOM 675 O O . PHE A 1 84 ? 9.216 -3.508 -27.882 1.00 95.81 84 PHE A O 1
ATOM 682 N N . LEU A 1 85 ? 8.493 -4.087 -25.838 1.00 95.69 85 LEU A N 1
ATOM 683 C CA . LEU A 1 85 ? 8.661 -5.534 -26.023 1.00 95.69 85 LEU A CA 1
ATOM 684 C C . LEU A 1 85 ? 7.722 -6.127 -27.084 1.00 95.69 85 LEU A C 1
ATOM 686 O O . LEU A 1 85 ? 7.991 -7.199 -27.615 1.00 95.69 85 LEU A O 1
ATOM 690 N N . GLN A 1 86 ? 6.624 -5.439 -27.396 1.00 93.50 86 GLN A N 1
ATOM 691 C CA . GLN A 1 86 ? 5.697 -5.788 -28.476 1.00 93.50 86 GLN A CA 1
ATOM 692 C C . GLN A 1 86 ? 6.082 -5.164 -29.826 1.00 93.50 86 GLN A C 1
ATOM 694 O O . GLN A 1 86 ? 5.365 -5.343 -30.810 1.00 93.50 86 GLN A O 1
ATOM 699 N N . GLY A 1 87 ? 7.187 -4.418 -29.879 1.00 92.81 87 GLY A N 1
ATOM 700 C CA . GLY A 1 87 ? 7.656 -3.745 -31.086 1.00 92.81 87 GLY A CA 1
ATOM 701 C C . GLY A 1 87 ? 6.893 -2.471 -31.437 1.00 92.81 87 GLY A C 1
ATOM 702 O O . GLY A 1 87 ? 6.952 -1.997 -32.566 1.00 92.81 87 GLY A O 1
ATOM 703 N N . GLY A 1 88 ? 6.159 -1.886 -30.490 1.00 91.81 88 GLY A N 1
ATOM 704 C CA . GLY A 1 88 ? 5.319 -0.706 -30.718 1.00 91.81 88 GLY A CA 1
ATOM 705 C C . GLY A 1 88 ? 6.082 0.594 -31.002 1.00 91.81 88 GLY A C 1
ATOM 706 O O . GLY A 1 88 ? 5.444 1.622 -31.225 1.00 91.81 88 GLY A O 1
ATOM 707 N N . TYR A 1 89 ? 7.417 0.559 -30.963 1.00 91.88 89 TYR A N 1
ATOM 708 C CA . TYR A 1 89 ? 8.310 1.657 -31.351 1.00 91.88 89 TYR A CA 1
ATOM 709 C C . TYR A 1 89 ? 9.15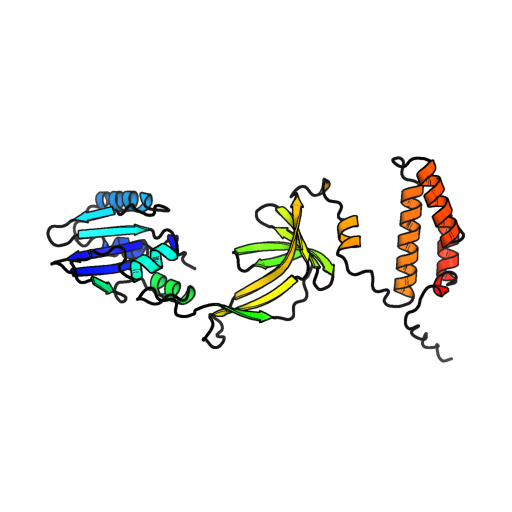7 1.328 -32.590 1.00 91.88 89 TYR A C 1
ATOM 711 O O . TYR A 1 89 ? 9.920 2.178 -33.040 1.00 91.88 89 TYR A O 1
ATOM 719 N N . ASN A 1 90 ? 9.022 0.120 -33.141 1.00 92.94 90 ASN A N 1
ATOM 720 C CA . ASN A 1 90 ? 9.753 -0.320 -34.321 1.00 92.94 90 ASN A CA 1
ATOM 721 C C . ASN A 1 90 ? 9.083 0.156 -35.611 1.00 92.94 90 ASN A C 1
ATOM 723 O O . ASN A 1 90 ? 7.879 0.436 -35.655 1.00 92.94 90 ASN A O 1
ATOM 727 N N . SER A 1 91 ? 9.866 0.227 -36.685 1.00 87.00 91 SER A N 1
ATOM 728 C CA . SER A 1 91 ? 9.349 0.589 -38.003 1.00 87.00 91 SER A CA 1
ATOM 729 C C . SER A 1 91 ? 8.409 -0.498 -38.538 1.00 87.00 91 SER A C 1
ATOM 731 O O . SER A 1 91 ? 8.755 -1.675 -38.577 1.00 87.00 91 SER A O 1
ATOM 733 N N . THR A 1 92 ? 7.245 -0.112 -39.066 1.00 81.12 92 THR A N 1
ATOM 734 C CA . THR A 1 92 ? 6.249 -1.057 -39.618 1.00 81.12 92 THR A CA 1
ATOM 735 C C . THR A 1 92 ? 6.688 -1.756 -40.908 1.00 81.12 92 THR A C 1
ATOM 737 O O . THR A 1 92 ? 6.061 -2.725 -41.328 1.00 81.12 92 THR A O 1
ATOM 740 N N . ASN A 1 93 ? 7.743 -1.262 -41.558 1.00 78.75 93 ASN A N 1
ATOM 741 C CA . ASN A 1 93 ? 8.262 -1.763 -42.830 1.00 78.75 93 ASN A CA 1
ATOM 742 C C . ASN A 1 93 ? 9.542 -2.606 -42.694 1.00 78.75 93 ASN A C 1
ATOM 744 O O . ASN A 1 93 ? 10.145 -2.940 -43.711 1.00 78.75 93 ASN A O 1
ATOM 748 N N . GLN A 1 94 ? 9.977 -2.911 -41.470 1.00 79.62 94 GLN A N 1
ATOM 749 C CA . GLN A 1 94 ? 11.193 -3.673 -41.186 1.00 79.62 94 GLN A CA 1
ATOM 750 C C . GLN A 1 94 ? 10.875 -4.850 -40.267 1.00 79.62 94 GLN A C 1
ATOM 752 O O . GLN A 1 94 ? 9.966 -4.784 -39.438 1.00 79.62 94 GLN A O 1
ATOM 757 N N . SER A 1 95 ? 11.625 -5.941 -40.418 1.00 85.94 95 SER A N 1
ATOM 758 C CA . SER A 1 95 ? 11.597 -7.030 -39.447 1.00 85.94 95 SER A CA 1
ATOM 759 C C . SER A 1 95 ? 12.337 -6.603 -38.191 1.00 85.94 95 SER A C 1
ATOM 761 O O . SER A 1 95 ? 13.399 -5.980 -38.270 1.00 85.94 95 SER A O 1
AT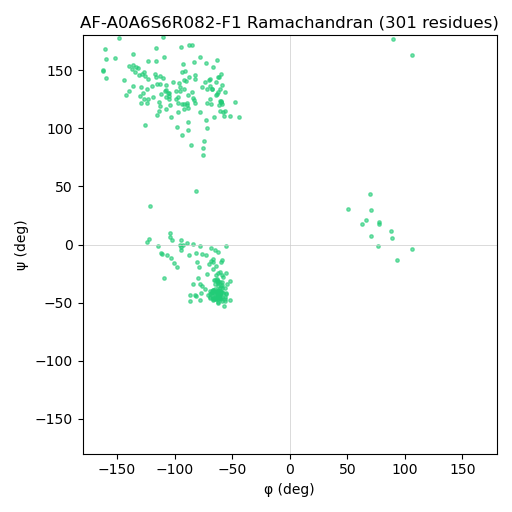OM 763 N N . TRP A 1 96 ? 11.788 -6.970 -37.037 1.00 93.50 96 TRP A N 1
ATOM 764 C CA . TRP A 1 96 ? 12.424 -6.696 -35.763 1.00 93.50 96 TRP A CA 1
ATOM 765 C C . TRP A 1 96 ? 12.434 -7.920 -34.852 1.00 93.50 96 TRP A C 1
ATOM 767 O O . TRP A 1 96 ? 11.566 -8.793 -34.943 1.00 93.50 96 TRP A O 1
ATOM 777 N N . THR A 1 97 ? 13.422 -7.972 -33.963 1.00 94.00 97 THR A N 1
ATOM 778 C CA . THR A 1 97 ? 13.563 -9.023 -32.947 1.00 94.00 97 THR A CA 1
ATOM 779 C C . THR A 1 97 ? 13.944 -8.438 -31.595 1.00 94.00 97 THR A C 1
ATOM 781 O O . THR A 1 97 ? 14.619 -7.415 -31.521 1.00 94.00 97 THR A O 1
ATOM 784 N N . PHE A 1 98 ? 13.550 -9.109 -30.513 1.00 95.88 98 PHE A N 1
ATOM 785 C CA . PHE A 1 98 ? 14.041 -8.808 -29.170 1.00 95.88 98 PHE A CA 1
ATOM 786 C C . PHE A 1 98 ? 15.239 -9.705 -28.833 1.00 95.88 98 PHE A C 1
ATOM 788 O O . PHE A 1 98 ? 15.104 -10.929 -28.831 1.00 95.88 98 PHE A O 1
ATOM 795 N N . ASP A 1 99 ? 16.391 -9.102 -28.541 1.00 95.12 99 ASP A N 1
ATOM 796 C CA . ASP A 1 99 ? 17.634 -9.794 -28.197 1.00 95.12 99 ASP A CA 1
ATOM 797 C C . ASP A 1 99 ? 17.759 -9.928 -26.670 1.00 95.12 99 ASP A C 1
ATOM 799 O O . ASP A 1 99 ? 18.211 -9.027 -25.953 1.00 95.12 99 ASP A O 1
ATOM 803 N N . SER A 1 100 ? 17.313 -11.078 -26.157 1.00 91.75 100 SER A N 1
ATOM 804 C CA . SER A 1 100 ? 17.397 -11.396 -24.730 1.00 91.75 100 SER A CA 1
ATOM 805 C C . SER A 1 100 ? 18.818 -11.689 -24.259 1.00 91.75 100 SER A C 1
ATOM 807 O O . SER A 1 100 ? 19.088 -11.523 -23.075 1.00 91.75 100 SER A O 1
ATOM 809 N N . GLU A 1 101 ? 19.710 -12.134 -25.148 1.00 91.69 101 GLU A N 1
ATOM 810 C CA . GLU A 1 101 ? 21.096 -12.463 -24.790 1.00 91.69 101 GLU A CA 1
ATOM 811 C C . GLU A 1 101 ? 21.931 -11.195 -24.597 1.00 91.69 101 GLU A C 1
ATOM 813 O O . GLU A 1 101 ? 22.777 -11.131 -23.707 1.00 91.69 101 GLU A O 1
ATOM 818 N N . ARG A 1 102 ? 21.657 -10.160 -25.396 1.00 90.31 102 ARG A N 1
ATOM 819 C CA . ARG A 1 102 ? 22.279 -8.835 -25.270 1.00 90.31 102 ARG A CA 1
ATOM 820 C C . ARG A 1 102 ? 21.671 -7.984 -24.159 1.00 90.31 102 ARG A C 1
ATOM 822 O O . ARG A 1 102 ? 22.288 -7.010 -23.729 1.00 90.31 102 ARG A O 1
ATOM 829 N N . SER A 1 103 ? 20.460 -8.311 -23.718 1.00 95.69 103 SER A N 1
ATOM 830 C CA . SER A 1 103 ? 19.796 -7.585 -22.637 1.00 95.69 103 SER A CA 1
ATOM 831 C C . SER A 1 103 ? 20.492 -7.830 -21.294 1.00 95.69 103 SER A C 1
ATOM 833 O O . SER A 1 103 ? 20.923 -8.940 -20.991 1.00 95.69 103 SER A O 1
ATOM 835 N N . SER A 1 104 ? 20.582 -6.797 -20.455 1.00 96.38 104 SER A N 1
ATOM 836 C CA . SER A 1 104 ? 21.170 -6.908 -19.117 1.00 96.38 104 SER A CA 1
ATOM 837 C C . SER A 1 104 ? 20.427 -7.938 -18.264 1.00 96.38 104 SER A C 1
ATOM 839 O O . SER A 1 104 ? 19.196 -7.914 -18.195 1.00 96.38 104 SER A O 1
ATOM 841 N N . SER A 1 105 ? 21.162 -8.775 -17.525 1.00 92.75 105 SER A N 1
ATOM 842 C CA . SER A 1 105 ? 20.572 -9.789 -16.634 1.00 92.75 105 SER A CA 1
ATOM 843 C C . SER A 1 105 ? 19.604 -9.182 -15.614 1.00 92.75 105 SER A C 1
ATOM 845 O O . SER A 1 105 ? 18.496 -9.684 -15.455 1.00 92.75 105 SER A O 1
ATOM 847 N N . LEU A 1 106 ? 19.961 -8.040 -15.015 1.00 91.81 106 LEU A N 1
ATOM 848 C CA . LEU A 1 106 ? 19.103 -7.305 -14.077 1.00 91.81 106 LEU A CA 1
ATOM 849 C C . LEU A 1 106 ? 17.770 -6.861 -14.705 1.00 91.81 106 LEU A C 1
ATOM 851 O O . LEU A 1 106 ? 16.733 -6.896 -14.044 1.00 91.81 106 LEU A O 1
ATOM 855 N N . CYS A 1 107 ? 17.767 -6.488 -15.989 1.00 95.00 107 CYS A N 1
ATOM 856 C CA . CYS A 1 107 ? 16.533 -6.155 -16.702 1.00 95.00 107 CYS A CA 1
ATOM 857 C C . CYS A 1 107 ? 15.657 -7.402 -16.888 1.00 95.00 107 CYS A C 1
ATOM 859 O O . CYS A 1 107 ? 14.445 -7.340 -16.685 1.00 95.00 107 CYS A O 1
ATOM 861 N N . MET A 1 108 ? 16.266 -8.542 -17.226 1.00 93.25 108 MET A N 1
ATOM 862 C CA . MET A 1 108 ? 15.564 -9.818 -17.405 1.00 93.25 108 MET A CA 1
ATOM 863 C C . MET A 1 108 ? 14.975 -10.346 -16.089 1.00 93.25 108 MET A C 1
ATOM 865 O O . MET A 1 108 ? 13.832 -10.803 -16.063 1.00 93.25 108 MET A O 1
ATOM 869 N N . GLU A 1 109 ? 15.717 -10.227 -14.988 1.00 86.19 109 GLU A N 1
ATOM 870 C CA . GLU A 1 109 ? 15.237 -10.531 -13.637 1.00 86.19 109 GLU A CA 1
ATOM 871 C C . GLU A 1 109 ? 14.057 -9.635 -13.252 1.00 86.19 109 GLU A C 1
ATOM 873 O O . GLU A 1 109 ? 13.044 -10.126 -12.752 1.00 86.19 109 GLU A O 1
ATOM 878 N N . LYS A 1 110 ? 14.127 -8.329 -13.549 1.00 90.06 110 LYS A N 1
ATOM 879 C CA . LYS A 1 110 ? 13.015 -7.410 -13.283 1.00 90.06 110 LYS A CA 1
ATOM 880 C C . LYS A 1 110 ? 11.784 -7.746 -14.126 1.00 90.06 110 LYS A C 1
ATOM 882 O O . LYS A 1 110 ? 10.695 -7.725 -13.566 1.00 90.06 110 LYS A O 1
ATOM 887 N N . LEU A 1 111 ? 11.925 -8.115 -15.408 1.00 89.62 111 LEU A N 1
ATOM 888 C CA . LEU A 1 111 ? 10.804 -8.607 -16.230 1.00 89.62 111 LEU A CA 1
ATOM 889 C C . LEU A 1 111 ? 10.110 -9.812 -15.586 1.00 89.62 111 LEU A C 1
ATOM 891 O O . LEU A 1 111 ? 8.881 -9.848 -15.506 1.00 89.62 111 LEU A O 1
ATOM 895 N N . MET A 1 112 ? 10.896 -10.770 -15.087 1.00 83.19 112 MET A N 1
ATOM 896 C CA . MET A 1 112 ? 10.380 -11.934 -14.370 1.00 83.19 112 MET A CA 1
ATOM 897 C C . MET A 1 112 ? 9.644 -11.522 -13.090 1.00 83.19 112 MET A C 1
ATOM 899 O O . MET A 1 112 ? 8.513 -11.958 -12.886 1.00 83.19 112 MET A O 1
ATOM 903 N N . ALA A 1 113 ? 10.237 -10.631 -12.290 1.00 78.25 113 ALA A N 1
ATOM 904 C CA . ALA A 1 113 ? 9.655 -10.131 -11.045 1.00 78.25 113 ALA A CA 1
ATOM 905 C C . ALA A 1 113 ? 8.332 -9.370 -11.253 1.00 78.25 113 ALA A C 1
ATOM 907 O O . ALA A 1 113 ? 7.458 -9.424 -10.394 1.00 78.25 113 ALA A O 1
ATOM 908 N N . VAL A 1 114 ? 8.158 -8.684 -12.390 1.00 77.50 114 VAL A N 1
ATOM 909 C CA . VAL A 1 114 ? 6.898 -7.989 -12.733 1.00 77.50 114 VAL A CA 1
ATOM 910 C C . VAL A 1 114 ? 5.949 -8.836 -13.592 1.00 77.50 114 VAL A C 1
ATOM 912 O O . VAL A 1 114 ? 4.887 -8.372 -14.010 1.00 77.50 114 VAL A O 1
ATOM 915 N N . GLY A 1 115 ? 6.299 -10.098 -13.859 1.00 78.81 115 GLY A N 1
ATOM 916 C CA . GLY A 1 115 ? 5.449 -11.046 -14.577 1.00 78.81 115 GLY A CA 1
ATOM 917 C C . GLY A 1 115 ? 5.269 -10.746 -16.070 1.00 78.81 115 GLY A C 1
ATOM 918 O O . GLY A 1 115 ? 4.227 -11.092 -16.634 1.00 78.81 115 GLY A O 1
ATOM 919 N N . ILE A 1 116 ? 6.253 -10.121 -16.722 1.00 86.94 116 ILE A N 1
ATOM 920 C CA . ILE A 1 116 ? 6.253 -9.807 -18.160 1.00 86.94 116 ILE A CA 1
ATOM 921 C C . ILE A 1 116 ? 7.248 -10.731 -18.882 1.00 86.94 116 ILE A C 1
ATOM 923 O O . ILE A 1 116 ? 8.375 -10.916 -18.434 1.00 86.94 116 ILE A O 1
ATOM 927 N N . ASP A 1 117 ? 6.844 -11.343 -20.000 1.00 88.06 117 ASP A N 1
ATOM 928 C CA . ASP A 1 117 ? 7.758 -12.106 -20.860 1.00 88.06 117 ASP A CA 1
ATOM 929 C C . ASP A 1 117 ? 8.460 -11.230 -21.913 1.00 88.06 117 ASP A C 1
ATOM 931 O O . ASP A 1 117 ? 8.115 -10.070 -22.129 1.00 88.06 117 ASP A O 1
ATOM 935 N N . THR A 1 118 ? 9.431 -11.801 -22.627 1.00 90.38 118 THR A N 1
ATOM 936 C CA . THR A 1 118 ? 10.204 -11.107 -23.676 1.00 90.38 118 THR A CA 1
ATOM 937 C C . THR A 1 118 ? 9.388 -10.680 -24.898 1.00 90.38 118 THR A C 1
ATOM 939 O O . THR A 1 118 ? 9.916 -10.014 -25.780 1.00 90.38 118 THR A O 1
ATOM 942 N N . LYS A 1 119 ? 8.104 -11.048 -24.967 1.00 89.19 119 LYS A N 1
ATOM 943 C CA . LYS A 1 119 ? 7.159 -10.620 -26.007 1.00 89.19 119 LYS A CA 1
ATOM 944 C C . LYS A 1 119 ? 6.193 -9.550 -25.491 1.00 89.19 119 LYS A C 1
ATOM 946 O O . LYS A 1 119 ? 5.185 -9.268 -26.137 1.00 89.19 119 LYS A O 1
ATOM 951 N N . GLY A 1 120 ? 6.438 -9.011 -24.295 1.00 86.44 120 GLY A N 1
ATOM 952 C CA . GLY A 1 120 ? 5.564 -8.040 -23.646 1.00 86.44 120 GLY A CA 1
ATOM 953 C C . GLY A 1 120 ? 4.208 -8.629 -23.261 1.00 86.44 120 GLY A C 1
ATOM 954 O O . GLY A 1 120 ? 3.234 -7.892 -23.105 1.00 86.44 120 GLY A O 1
ATOM 955 N N . ARG A 1 121 ? 4.095 -9.956 -23.141 1.00 85.44 121 ARG A N 1
ATOM 956 C CA . ARG A 1 121 ? 2.883 -10.609 -22.647 1.00 85.44 121 ARG A CA 1
ATOM 957 C C . ARG A 1 121 ? 3.022 -10.771 -21.147 1.00 85.44 121 ARG A C 1
ATOM 959 O O . ARG A 1 121 ? 4.044 -11.242 -20.651 1.00 85.44 121 ARG A O 1
ATOM 966 N N . ARG A 1 122 ? 1.970 -10.422 -20.413 1.00 78.00 122 ARG A N 1
ATOM 967 C CA . ARG A 1 122 ? 1.912 -10.755 -18.992 1.00 78.00 122 ARG A CA 1
ATOM 968 C C . ARG A 1 122 ? 1.776 -12.268 -18.868 1.00 78.00 122 ARG A C 1
ATOM 970 O O . ARG A 1 122 ? 0.814 -12.832 -19.386 1.00 78.00 122 ARG A O 1
ATOM 977 N N . LYS A 1 123 ? 2.727 -12.921 -18.198 1.00 64.31 123 LYS A N 1
ATOM 978 C CA . LYS A 1 123 ? 2.650 -14.363 -17.914 1.00 64.31 123 LYS A CA 1
ATOM 979 C C . LYS A 1 123 ? 1.485 -14.688 -16.985 1.00 64.31 123 LYS A C 1
ATOM 981 O O . LYS A 1 123 ? 0.891 -15.753 -17.106 1.00 64.31 123 LYS A O 1
ATOM 986 N N . TYR A 1 124 ? 1.128 -13.751 -16.109 1.00 57.12 124 TYR A N 1
ATOM 987 C CA . TYR A 1 124 ? 0.142 -13.969 -15.061 1.00 57.12 124 TYR A CA 1
ATOM 988 C C . TYR A 1 124 ? -0.946 -12.904 -15.148 1.00 57.12 124 TYR A C 1
ATOM 990 O O . TYR A 1 124 ? -0.756 -11.749 -14.765 1.00 57.12 124 TYR A O 1
ATOM 998 N N . SER A 1 125 ? -2.103 -13.278 -15.697 1.00 49.16 125 SER A N 1
ATOM 999 C CA . SER A 1 125 ? -3.286 -12.420 -15.689 1.00 49.16 125 SER A CA 1
ATOM 1000 C C . SER A 1 125 ? -3.901 -12.427 -14.286 1.00 49.16 125 SER A C 1
ATOM 1002 O O . SER A 1 125 ? -4.830 -13.184 -13.988 1.00 49.16 125 SER A O 1
ATOM 1004 N N . GLY A 1 126 ? -3.353 -11.585 -13.416 1.00 61.09 126 GLY A N 1
ATOM 1005 C CA . GLY A 1 126 ? -3.885 -11.294 -12.092 1.00 61.09 126 GLY A CA 1
ATOM 1006 C C . GLY A 1 126 ? -3.104 -11.918 -10.940 1.00 61.09 126 GLY A C 1
ATOM 1007 O O . GLY A 1 126 ? -2.315 -12.850 -11.097 1.00 61.09 126 GLY A O 1
ATOM 1008 N N . PHE A 1 127 ? -3.362 -11.374 -9.760 1.00 74.31 127 PHE A N 1
ATOM 1009 C CA . PHE A 1 127 ? -2.813 -11.847 -8.501 1.00 74.31 127 PHE A CA 1
ATOM 1010 C C . PHE A 1 127 ? -3.778 -12.829 -7.831 1.00 74.31 127 PHE A C 1
ATOM 1012 O O . PHE A 1 127 ? -4.999 -12.748 -8.009 1.00 74.31 127 PHE A O 1
ATOM 1019 N N . HIS A 1 128 ? -3.226 -13.784 -7.093 1.00 79.56 128 HIS A N 1
ATOM 1020 C CA . HIS A 1 128 ? -3.950 -14.571 -6.109 1.00 79.56 128 HIS A CA 1
ATOM 1021 C C . HIS A 1 128 ? -3.670 -13.971 -4.732 1.00 79.56 128 HIS A C 1
ATOM 1023 O O . HIS A 1 128 ? -2.521 -13.679 -4.405 1.00 79.56 128 HIS A O 1
ATOM 1029 N N . TYR A 1 129 ? -4.733 -13.762 -3.963 1.00 84.44 129 TYR A N 1
ATOM 1030 C CA . TYR A 1 129 ? -4.669 -13.249 -2.602 1.00 84.44 129 TYR A CA 1
ATOM 1031 C C . TYR A 1 129 ? -5.124 -14.358 -1.669 1.00 84.44 129 TYR A C 1
ATOM 1033 O O . TYR A 1 129 ? -6.255 -14.834 -1.768 1.00 84.44 129 TYR A O 1
ATOM 1041 N N . GLU A 1 130 ? -4.231 -14.765 -0.782 1.00 89.00 130 GLU A N 1
ATOM 1042 C CA . GLU A 1 130 ? -4.508 -15.741 0.258 1.00 89.00 130 GLU A CA 1
ATOM 1043 C C . GLU A 1 130 ? -4.579 -15.002 1.593 1.00 89.00 130 GLU A C 1
ATOM 1045 O O . GLU A 1 130 ? -3.591 -14.402 2.024 1.00 89.00 130 GLU A O 1
ATOM 1050 N N . LEU A 1 131 ? -5.750 -15.022 2.232 1.00 89.94 131 LEU A N 1
ATOM 1051 C CA . LEU A 1 131 ? -5.945 -14.419 3.548 1.00 89.94 131 LEU A CA 1
ATOM 1052 C C . LEU A 1 131 ? -5.022 -15.092 4.566 1.00 89.94 131 LEU A C 1
ATOM 1054 O O . LEU A 1 131 ? -4.944 -16.317 4.623 1.00 89.94 131 LEU A O 1
ATOM 1058 N N . GLN A 1 132 ? -4.346 -14.285 5.371 1.00 90.06 132 GLN A N 1
ATOM 1059 C CA . GLN A 1 132 ? -3.463 -14.738 6.434 1.00 90.06 132 GLN A CA 1
ATOM 1060 C C . GLN A 1 132 ? -4.053 -14.357 7.787 1.00 90.06 132 GLN A C 1
ATOM 1062 O O . GLN A 1 132 ? -4.667 -13.300 7.947 1.00 90.06 132 GLN A O 1
ATOM 1067 N N . GLU A 1 133 ? -3.852 -15.223 8.774 1.00 87.00 133 GLU A N 1
ATOM 1068 C CA . GLU A 1 133 ? -4.142 -14.877 10.158 1.00 87.00 133 GLU A CA 1
ATOM 1069 C C . GLU A 1 133 ? -3.086 -13.877 10.641 1.00 87.00 133 GLU A C 1
ATOM 1071 O O . GLU A 1 133 ? -1.888 -14.146 10.575 1.00 87.00 133 GLU A O 1
ATOM 1076 N N . ALA A 1 134 ? -3.535 -12.704 11.085 1.00 83.94 134 ALA A N 1
ATOM 1077 C CA . ALA A 1 134 ? -2.670 -11.636 11.563 1.00 83.94 134 ALA A CA 1
ATOM 1078 C C . ALA A 1 134 ? -3.250 -11.031 12.842 1.00 83.94 134 ALA A C 1
ATOM 1080 O O . ALA A 1 134 ? -4.453 -10.775 12.940 1.00 83.94 134 ALA A O 1
ATOM 1081 N N . ALA A 1 135 ? -2.374 -10.800 13.815 1.00 87.19 135 ALA A N 1
ATOM 1082 C CA . ALA A 1 135 ? -2.653 -10.005 14.997 1.00 87.19 135 ALA A CA 1
ATOM 1083 C C . ALA A 1 135 ? -1.779 -8.757 14.909 1.00 87.19 135 ALA A C 1
ATOM 1085 O O . ALA A 1 135 ? -0.558 -8.865 14.910 1.00 87.19 135 ALA A O 1
ATOM 1086 N N . PHE A 1 136 ? -2.416 -7.598 14.786 1.00 91.12 136 PHE A N 1
ATOM 1087 C CA . PHE A 1 136 ? -1.715 -6.329 14.638 1.00 91.12 136 PHE A CA 1
ATOM 1088 C C . PHE A 1 136 ? -1.286 -5.793 15.999 1.00 91.12 136 PHE A C 1
ATOM 1090 O O . PHE A 1 136 ? -2.045 -5.884 16.970 1.00 91.12 136 PHE A O 1
ATOM 1097 N N . GLU A 1 137 ? -0.107 -5.184 16.059 1.00 90.62 137 GLU A N 1
ATOM 1098 C CA . GLU A 1 137 ? 0.412 -4.573 17.282 1.00 90.62 137 GLU A CA 1
ATOM 1099 C C . GLU A 1 137 ? 0.601 -3.065 17.129 1.00 90.62 137 GLU A C 1
ATOM 1101 O O . GLU A 1 137 ? 0.928 -2.544 16.065 1.00 90.62 137 GLU A O 1
ATOM 1106 N N . GLN A 1 138 ? 0.395 -2.328 18.221 1.00 94.12 138 GLN A N 1
ATOM 1107 C CA . GLN A 1 138 ? 0.646 -0.893 18.226 1.00 94.12 138 GLN A CA 1
ATOM 1108 C C . GLN A 1 138 ? 2.134 -0.610 17.965 1.00 94.12 138 GLN A C 1
ATOM 1110 O O . GLN A 1 138 ? 3.010 -1.159 18.627 1.00 94.12 138 GLN A O 1
ATOM 1115 N N . GLY A 1 139 ? 2.410 0.297 17.030 1.00 94.62 139 GLY A N 1
ATOM 1116 C CA . GLY A 1 139 ? 3.749 0.681 16.592 1.00 94.62 139 GLY A CA 1
ATOM 1117 C C . GLY A 1 139 ? 4.268 -0.096 15.380 1.00 94.62 139 GLY A C 1
ATOM 1118 O O . GLY A 1 139 ? 5.246 0.356 14.779 1.00 94.62 139 GLY A O 1
ATOM 1119 N N . GLU A 1 140 ? 3.616 -1.201 15.001 1.00 95.19 140 GLU A N 1
ATOM 1120 C CA . GLU A 1 140 ? 3.928 -1.982 13.800 1.00 95.19 140 GLU A CA 1
ATOM 1121 C C . GLU A 1 140 ? 3.786 -1.129 12.530 1.00 95.19 140 GLU A C 1
ATOM 1123 O O . GLU A 1 140 ? 2.941 -0.233 12.466 1.00 95.19 140 GLU A O 1
ATOM 1128 N N . ILE A 1 141 ? 4.618 -1.397 11.519 1.00 96.19 141 ILE A N 1
ATOM 1129 C CA . ILE A 1 141 ? 4.505 -0.787 10.190 1.00 96.19 141 ILE A CA 1
ATOM 1130 C C . ILE A 1 141 ? 3.914 -1.827 9.244 1.00 96.19 141 ILE A C 1
ATOM 1132 O O . ILE A 1 141 ? 4.486 -2.896 9.046 1.00 96.19 141 ILE A O 1
ATOM 1136 N N . LEU A 1 142 ? 2.766 -1.494 8.666 1.00 94.38 142 LEU A N 1
ATOM 1137 C CA . LEU A 1 142 ? 2.030 -2.322 7.730 1.00 94.38 142 LEU A CA 1
ATOM 1138 C C . LEU A 1 142 ? 2.195 -1.773 6.316 1.00 94.38 142 LEU A C 1
ATOM 1140 O O . LEU A 1 142 ? 1.963 -0.591 6.061 1.00 94.38 142 LEU A O 1
ATOM 1144 N N . HIS A 1 143 ? 2.541 -2.662 5.395 1.00 92.75 143 HIS A N 1
ATOM 1145 C CA . HIS A 1 143 ? 2.701 -2.355 3.979 1.00 92.75 143 HIS A CA 1
ATOM 1146 C C . HIS A 1 143 ? 1.400 -2.678 3.241 1.00 92.75 143 HIS A C 1
ATOM 1148 O O . HIS A 1 143 ? 0.850 -3.766 3.432 1.00 92.75 143 HIS A O 1
ATOM 1154 N N . ASN A 1 144 ? 0.895 -1.777 2.397 1.00 88.00 144 ASN A N 1
ATOM 1155 C CA . ASN A 1 144 ? -0.195 -2.109 1.473 1.00 88.00 144 ASN A CA 1
ATOM 1156 C C . ASN A 1 144 ? 0.346 -2.522 0.094 1.00 88.00 144 ASN A C 1
ATOM 1158 O O . ASN A 1 144 ? 1.526 -2.352 -0.220 1.00 88.00 144 ASN A O 1
ATOM 1162 N N . PHE A 1 145 ? -0.518 -3.051 -0.774 1.00 82.81 145 PHE A N 1
ATOM 1163 C CA . PHE A 1 145 ? -0.082 -3.486 -2.105 1.00 82.81 145 PHE A CA 1
ATOM 1164 C C . PHE A 1 145 ? 0.155 -2.352 -3.107 1.00 82.81 145 PHE A C 1
ATOM 1166 O O . PHE A 1 145 ? 0.684 -2.618 -4.192 1.00 82.81 145 PHE A O 1
ATOM 1173 N N . ASN A 1 146 ? -0.218 -1.123 -2.745 1.00 76.56 146 ASN A N 1
ATOM 1174 C CA . ASN A 1 146 ? -0.043 0.087 -3.546 1.00 76.56 146 ASN A CA 1
ATOM 1175 C C . ASN A 1 146 ? 1.273 0.824 -3.230 1.00 76.56 146 ASN A C 1
ATOM 1177 O O . ASN A 1 146 ? 1.558 1.836 -3.866 1.00 76.56 146 ASN A O 1
ATOM 1181 N N . GLY A 1 147 ? 2.079 0.312 -2.291 1.00 79.50 147 GLY A N 1
ATOM 1182 C CA . GLY A 1 147 ? 3.388 0.866 -1.932 1.00 79.50 147 GLY A CA 1
ATOM 1183 C C . GLY A 1 147 ? 3.361 1.953 -0.855 1.00 79.50 147 GLY A C 1
ATOM 1184 O O . GLY A 1 147 ? 4.373 2.619 -0.659 1.00 79.50 147 GLY A O 1
ATOM 1185 N N . SER A 1 148 ? 2.230 2.143 -0.170 1.00 86.81 148 SER A N 1
ATOM 1186 C CA . SER A 1 148 ? 2.142 3.001 1.014 1.00 86.81 148 SER A CA 1
ATOM 1187 C C . SER A 1 148 ? 2.378 2.196 2.289 1.00 86.81 148 SER A C 1
ATOM 1189 O O . SER A 1 148 ? 1.857 1.086 2.451 1.00 86.81 148 SER A O 1
ATOM 1191 N N . ASP A 1 149 ? 3.083 2.829 3.223 1.00 93.69 149 ASP A N 1
ATOM 1192 C CA . ASP A 1 149 ? 3.379 2.294 4.547 1.00 93.69 149 ASP A CA 1
ATOM 1193 C C . ASP A 1 149 ? 2.565 3.022 5.616 1.00 93.69 149 ASP A C 1
ATOM 1195 O O . ASP A 1 149 ? 2.451 4.254 5.616 1.00 93.69 149 ASP A O 1
ATOM 1199 N N . TYR A 1 150 ? 2.021 2.250 6.552 1.00 97.19 150 TYR A N 1
ATOM 1200 C CA . TYR A 1 150 ? 1.165 2.751 7.616 1.00 97.19 150 TYR A CA 1
ATOM 1201 C C . TYR A 1 150 ? 1.625 2.240 8.968 1.00 97.19 150 TYR A C 1
ATOM 1203 O O . TYR A 1 150 ? 1.733 1.036 9.188 1.00 97.19 150 TYR A O 1
ATOM 1211 N N . ARG A 1 151 ? 1.814 3.150 9.914 1.00 98.00 151 ARG A N 1
ATOM 1212 C CA . ARG A 1 151 ? 2.076 2.806 11.304 1.00 98.00 151 ARG A CA 1
ATOM 1213 C C . ARG A 1 151 ? 0.777 2.561 12.049 1.00 98.00 151 ARG A C 1
ATOM 1215 O O . ARG A 1 151 ? -0.132 3.391 12.009 1.00 98.00 151 ARG A O 1
ATOM 1222 N N . VAL A 1 152 ? 0.705 1.454 12.780 1.00 97.75 152 VAL A N 1
ATOM 1223 C CA . VAL A 1 152 ? -0.407 1.156 13.682 1.00 97.75 152 VAL A CA 1
ATOM 1224 C C . VAL A 1 152 ? -0.309 2.066 14.898 1.00 97.75 152 VAL A C 1
ATOM 1226 O O . VAL A 1 152 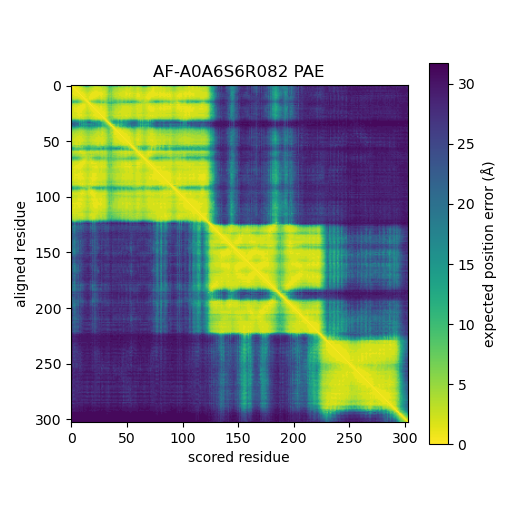? 0.544 1.895 15.765 1.00 97.75 152 VAL A O 1
ATOM 1229 N N . MET A 1 153 ? -1.196 3.049 14.981 1.00 97.44 153 MET A N 1
ATOM 1230 C CA . MET A 1 153 ? -1.261 3.969 16.114 1.00 97.44 153 MET A CA 1
ATOM 1231 C C . MET A 1 153 ? -2.073 3.382 17.260 1.00 97.44 153 MET A C 1
ATOM 1233 O O . MET A 1 153 ? -1.742 3.620 18.418 1.00 97.44 153 MET A O 1
ATOM 1237 N N . GLU A 1 154 ? -3.112 2.606 16.946 1.00 94.75 154 GLU A N 1
ATOM 1238 C CA . GLU A 1 154 ? -3.923 1.888 17.928 1.00 94.75 154 GLU A CA 1
ATOM 1239 C C . GLU A 1 154 ? -4.693 0.729 17.278 1.00 94.75 154 GLU A C 1
ATOM 1241 O O . GLU A 1 154 ? -5.225 0.857 16.174 1.00 94.75 154 GLU A O 1
ATOM 1246 N N . THR A 1 155 ? -4.830 -0.387 17.994 1.00 93.94 155 THR A N 1
ATOM 1247 C CA . THR A 1 155 ? -5.742 -1.480 17.638 1.00 93.94 155 THR A CA 1
ATOM 1248 C C . THR A 1 155 ? -7.123 -1.220 18.248 1.00 93.94 155 THR A C 1
ATOM 1250 O O . THR A 1 155 ? -7.378 -1.450 1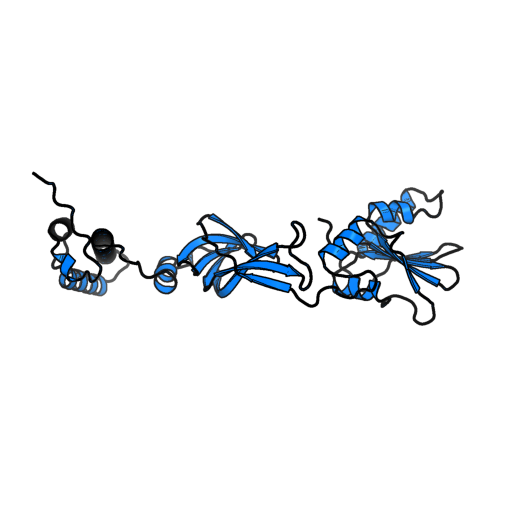9.436 1.00 93.94 155 THR A O 1
ATOM 1253 N N . LEU A 1 156 ? -8.045 -0.687 17.442 1.00 91.75 156 LEU A N 1
ATOM 1254 C CA . LEU A 1 156 ? -9.404 -0.336 17.879 1.00 91.75 156 LEU A CA 1
ATOM 1255 C C . LEU A 1 156 ? -10.230 -1.603 18.147 1.00 91.75 156 LEU A C 1
ATOM 1257 O O . LEU A 1 156 ? -10.915 -1.726 19.167 1.00 91.75 156 LEU A O 1
ATOM 1261 N N . SER A 1 157 ? -10.121 -2.573 17.244 1.00 88.56 157 SER A N 1
ATOM 1262 C CA . SER A 1 157 ? -10.688 -3.916 17.352 1.00 88.56 157 SER A CA 1
ATOM 1263 C C . SER A 1 157 ? -9.786 -4.922 16.620 1.00 88.56 157 SER A C 1
ATOM 1265 O O . SER A 1 157 ? -8.826 -4.497 15.978 1.00 88.56 157 SER A O 1
ATOM 1267 N N . PRO A 1 158 ? -10.085 -6.237 16.633 1.00 86.06 158 PRO A N 1
ATOM 1268 C CA . PRO A 1 158 ? -9.297 -7.216 15.878 1.00 86.06 158 PRO A CA 1
ATOM 1269 C C . PRO A 1 158 ? -9.167 -6.918 14.377 1.00 86.06 158 PRO A C 1
ATOM 1271 O O . PRO A 1 158 ? -8.220 -7.378 13.755 1.00 86.06 158 PRO A O 1
ATOM 1274 N N . LYS A 1 159 ? -10.115 -6.170 13.793 1.00 89.12 159 LYS A N 1
ATOM 1275 C CA . LYS A 1 159 ? -10.105 -5.798 12.370 1.00 89.12 159 LYS A CA 1
ATOM 1276 C C . LYS A 1 159 ? -10.180 -4.291 12.120 1.00 89.12 159 LYS A C 1
ATOM 1278 O O . LYS A 1 159 ? -10.246 -3.887 10.968 1.00 89.12 159 LYS A O 1
ATOM 1283 N N . ASN A 1 160 ? -10.201 -3.448 13.150 1.00 94.38 160 ASN A N 1
ATOM 1284 C CA . ASN A 1 160 ? -10.238 -1.997 12.967 1.00 94.38 160 ASN A CA 1
ATOM 1285 C C . ASN A 1 160 ? -8.995 -1.388 13.593 1.00 94.38 160 ASN A C 1
ATOM 1287 O O . ASN A 1 160 ? -8.726 -1.615 14.773 1.00 94.38 160 ASN A O 1
ATOM 1291 N N . LEU A 1 161 ? -8.273 -0.592 12.819 1.00 97.00 161 LEU A N 1
ATOM 1292 C CA . LEU A 1 161 ? -7.022 0.023 13.231 1.00 97.00 161 LEU A CA 1
ATOM 1293 C C . LEU A 1 161 ? -7.118 1.536 13.082 1.00 97.00 161 LEU A C 1
ATOM 1295 O O . LEU A 1 161 ? -7.695 2.046 12.123 1.00 97.00 161 LEU A O 1
ATOM 1299 N N . LEU A 1 162 ? -6.514 2.252 14.023 1.00 97.75 162 LEU A N 1
ATOM 1300 C CA . LEU A 1 162 ? -6.100 3.623 13.795 1.00 97.75 162 LEU A CA 1
ATOM 1301 C C . LEU A 1 162 ? -4.680 3.574 13.238 1.00 97.75 162 LEU A C 1
ATOM 1303 O O . LEU A 1 162 ? -3.769 3.067 13.891 1.00 97.75 162 LEU A O 1
ATOM 1307 N N . LEU A 1 163 ? -4.508 4.098 12.036 1.00 97.75 163 LEU A N 1
ATOM 1308 C CA . LEU A 1 163 ? -3.259 4.106 11.296 1.00 97.75 163 LEU A CA 1
ATOM 1309 C C . LEU A 1 163 ? -2.768 5.536 11.087 1.00 97.75 163 LEU A C 1
ATOM 1311 O O . LEU A 1 163 ? -3.561 6.477 11.088 1.00 97.75 163 LEU A O 1
ATOM 1315 N N . MET A 1 164 ? -1.470 5.683 10.854 1.00 98.00 164 MET A N 1
ATOM 1316 C CA . MET A 1 164 ? -0.853 6.904 10.348 1.00 98.00 164 MET A CA 1
ATOM 1317 C C . MET A 1 164 ? -0.024 6.554 9.115 1.00 98.00 164 MET A C 1
ATOM 1319 O O . MET A 1 164 ? 0.824 5.670 9.181 1.00 98.00 164 MET A O 1
ATOM 1323 N N . GLU A 1 165 ? -0.269 7.221 7.993 1.00 96.38 165 GLU A N 1
ATOM 1324 C CA . GLU A 1 165 ? 0.557 7.060 6.793 1.00 96.38 165 GLU A CA 1
ATOM 1325 C C . GLU A 1 165 ? 1.946 7.667 7.031 1.00 96.38 165 GLU A C 1
ATOM 1327 O O . GLU A 1 165 ? 2.052 8.841 7.384 1.00 96.38 165 GLU A O 1
ATOM 1332 N N . GLU A 1 166 ? 3.015 6.894 6.822 1.00 95.69 166 GLU A N 1
ATOM 1333 C CA . GLU A 1 166 ? 4.380 7.318 7.186 1.00 95.69 166 GLU A CA 1
ATOM 1334 C C . GLU A 1 166 ? 4.865 8.523 6.364 1.00 95.69 166 GLU A C 1
ATOM 1336 O O . GLU A 1 166 ? 5.634 9.344 6.860 1.00 95.69 166 GLU A O 1
ATOM 1341 N N . VAL A 1 167 ? 4.404 8.660 5.116 1.00 91.88 167 VAL A N 1
ATOM 1342 C CA . VAL A 1 167 ? 4.844 9.741 4.217 1.00 91.88 167 VAL A CA 1
ATOM 1343 C C . VAL A 1 167 ? 4.168 11.069 4.550 1.00 91.88 167 VAL A C 1
ATOM 1345 O O . VAL A 1 167 ? 4.827 12.105 4.611 1.00 91.88 167 VAL A O 1
ATOM 1348 N N . THR A 1 168 ? 2.846 11.063 4.724 1.00 93.38 168 THR A N 1
ATOM 1349 C CA . THR A 1 168 ? 2.055 12.296 4.873 1.00 93.38 168 THR A CA 1
ATOM 1350 C C . THR A 1 168 ? 1.762 12.645 6.330 1.00 93.38 168 THR A C 1
ATOM 1352 O O . THR A 1 168 ? 1.402 13.784 6.631 1.00 93.38 168 THR A O 1
ATOM 1355 N N . GLY A 1 169 ? 1.880 11.673 7.237 1.00 94.56 169 GLY A N 1
ATOM 1356 C CA . GLY A 1 169 ? 1.435 11.782 8.623 1.00 94.56 169 GLY A CA 1
ATOM 1357 C C . GLY A 1 169 ? -0.087 11.806 8.780 1.00 94.56 169 GLY A C 1
ATOM 1358 O O . GLY A 1 169 ? -0.573 12.065 9.879 1.00 94.56 169 GLY A O 1
ATOM 1359 N N . ASN A 1 170 ? -0.859 11.579 7.710 1.00 95.19 170 ASN A N 1
ATOM 1360 C CA . ASN A 1 170 ? -2.317 11.563 7.790 1.00 95.19 170 ASN A CA 1
ATOM 1361 C C . ASN A 1 170 ? -2.793 10.362 8.603 1.00 95.19 170 ASN A C 1
ATOM 1363 O O . ASN A 1 170 ? -2.356 9.230 8.381 1.00 95.19 170 ASN A O 1
ATOM 1367 N N . PHE A 1 171 ? -3.728 10.611 9.517 1.00 97.50 171 PHE A N 1
ATOM 1368 C CA . PHE A 1 171 ? -4.372 9.550 10.277 1.00 97.50 171 PHE A CA 1
ATOM 1369 C C . PHE A 1 171 ? -5.509 8.926 9.473 1.00 97.50 171 PHE A C 1
ATOM 1371 O O . PHE A 1 171 ? -6.207 9.604 8.720 1.00 97.50 171 PHE A O 1
ATOM 1378 N N . ILE A 1 172 ? -5.720 7.626 9.645 1.00 97.12 172 ILE A N 1
ATOM 1379 C CA . ILE A 1 172 ? -6.780 6.879 8.971 1.00 97.12 172 ILE A CA 1
ATOM 1380 C C . ILE A 1 172 ? -7.393 5.904 9.968 1.00 97.12 172 ILE A C 1
ATOM 1382 O O . ILE A 1 172 ? -6.676 5.160 10.632 1.00 97.12 172 ILE A O 1
ATOM 1386 N N . VAL A 1 173 ? -8.720 5.864 10.054 1.00 96.88 173 VAL A N 1
ATOM 1387 C CA . VAL A 1 173 ? -9.410 4.729 10.678 1.00 96.88 173 VAL A CA 1
ATOM 1388 C C . VAL A 1 173 ? -9.652 3.690 9.593 1.00 96.88 173 VAL A C 1
ATOM 1390 O O . VAL A 1 173 ? -10.501 3.889 8.724 1.00 96.88 173 VAL A O 1
ATOM 1393 N N . ALA A 1 174 ? -8.882 2.608 9.622 1.00 96.12 174 ALA A N 1
ATOM 1394 C CA . ALA A 1 174 ? -9.015 1.490 8.702 1.00 96.12 174 ALA A CA 1
ATOM 1395 C C . ALA A 1 174 ? -9.959 0.444 9.305 1.00 96.12 174 ALA A C 1
ATOM 1397 O O . ALA A 1 174 ? -9.726 -0.062 10.402 1.00 96.12 174 ALA A O 1
ATOM 1398 N N . ILE A 1 175 ? -11.045 0.144 8.599 1.00 92.00 175 ILE A N 1
ATOM 1399 C CA . ILE A 1 175 ? -12.132 -0.729 9.044 1.00 92.00 175 ILE A CA 1
ATOM 1400 C C . ILE A 1 175 ? -12.117 -2.005 8.213 1.00 92.00 175 ILE A C 1
ATOM 1402 O O . ILE A 1 175 ? -12.127 -1.958 6.979 1.00 92.00 175 ILE A O 1
ATOM 1406 N N . GLY A 1 176 ? -12.150 -3.152 8.890 1.00 89.94 176 GLY A N 1
ATOM 1407 C CA . GLY A 1 176 ? -12.092 -4.449 8.222 1.00 89.94 176 GLY A CA 1
ATOM 1408 C C . GLY A 1 176 ? -10.723 -4.718 7.603 1.00 89.94 176 GLY A C 1
ATOM 1409 O O . GLY A 1 176 ? -10.657 -5.143 6.455 1.00 89.94 176 GLY A O 1
ATOM 1410 N N . VAL A 1 177 ? -9.653 -4.414 8.336 1.00 94.00 177 VAL A N 1
ATOM 1411 C CA . VAL A 1 177 ? -8.274 -4.702 7.948 1.00 94.00 177 VAL A CA 1
ATOM 1412 C C . VAL A 1 177 ? -8.082 -6.210 7.848 1.00 94.00 177 VAL A C 1
ATOM 1414 O O . VAL A 1 177 ? -8.421 -6.964 8.766 1.00 94.00 177 VAL A O 1
ATOM 1417 N N . GLU A 1 178 ? -7.526 -6.633 6.723 1.00 93.44 178 GLU A N 1
ATOM 1418 C CA . GLU A 1 178 ? -7.148 -8.004 6.433 1.00 93.44 178 GLU A CA 1
ATOM 1419 C C . GLU A 1 178 ? -5.721 -8.039 5.893 1.00 93.44 178 GLU A C 1
ATOM 1421 O O . GLU A 1 178 ? -5.266 -7.119 5.212 1.00 93.44 178 GLU A O 1
ATOM 1426 N N . PHE A 1 179 ? -5.004 -9.107 6.229 1.00 93.62 179 PHE A N 1
ATOM 1427 C CA . PHE A 1 179 ? -3.630 -9.316 5.806 1.00 93.62 179 PHE A CA 1
ATOM 1428 C C . PHE A 1 179 ? -3.594 -10.431 4.773 1.00 93.62 179 PHE A C 1
ATOM 1430 O O . PHE A 1 179 ? -4.190 -11.490 4.970 1.00 93.62 179 PHE A O 1
ATOM 1437 N N . TYR A 1 180 ? -2.904 -10.201 3.665 1.00 91.56 180 TYR A N 1
ATOM 1438 C CA . TYR A 1 180 ? -2.877 -11.134 2.553 1.00 91.56 180 TYR A CA 1
ATOM 1439 C C . TYR A 1 180 ? -1.454 -11.488 2.175 1.00 91.56 180 TYR A C 1
ATOM 1441 O O . TYR A 1 180 ? -0.553 -10.650 2.154 1.00 91.56 180 TYR A O 1
ATOM 1449 N N . LYS A 1 181 ? -1.290 -12.737 1.761 1.00 89.31 181 LYS A N 1
ATOM 1450 C CA . LYS A 1 181 ? -0.176 -13.173 0.939 1.00 89.31 181 LYS A CA 1
ATOM 1451 C C . LYS A 1 181 ? -0.602 -13.063 -0.520 1.00 89.31 181 LYS A C 1
ATOM 1453 O O . LYS A 1 181 ? -1.536 -13.736 -0.954 1.00 89.31 181 LYS A O 1
ATOM 1458 N N . ARG A 1 182 ? 0.071 -12.205 -1.281 1.00 85.06 182 ARG A N 1
ATOM 1459 C CA . ARG A 1 182 ? -0.158 -12.012 -2.713 1.00 85.06 182 ARG A CA 1
ATOM 1460 C C . ARG A 1 182 ? 0.871 -12.793 -3.515 1.00 85.06 182 ARG A C 1
ATOM 1462 O O . ARG A 1 182 ? 2.069 -12.587 -3.342 1.00 85.06 182 ARG A O 1
ATOM 1469 N N . THR A 1 183 ? 0.401 -13.645 -4.418 1.00 81.50 183 THR A N 1
ATOM 1470 C CA . THR A 1 183 ? 1.214 -14.386 -5.395 1.00 81.50 183 THR A CA 1
ATOM 1471 C C . THR A 1 183 ? 0.727 -14.093 -6.811 1.00 81.50 183 THR A C 1
ATOM 1473 O O . THR A 1 183 ? -0.415 -13.676 -7.028 1.00 81.50 183 THR A O 1
ATOM 1476 N N . HIS A 1 184 ? 1.580 -14.298 -7.809 1.00 69.31 184 HIS A N 1
ATOM 1477 C CA . HIS A 1 184 ? 1.133 -14.284 -9.199 1.00 69.31 184 HIS A CA 1
ATOM 1478 C C . HIS A 1 184 ? 0.302 -15.544 -9.495 1.00 69.31 184 HIS A C 1
ATOM 1480 O O . HIS A 1 184 ? 0.681 -16.652 -9.116 1.00 69.31 184 HIS A O 1
ATOM 1486 N N . LYS A 1 185 ? -0.853 -15.399 -10.161 1.00 59.16 185 LYS A N 1
ATOM 1487 C CA . LYS A 1 185 ? -1.707 -16.552 -10.499 1.00 59.16 185 LYS A CA 1
ATOM 1488 C C . LYS A 1 185 ? -0.965 -17.538 -11.399 1.00 59.16 185 LYS A C 1
ATOM 1490 O O . LYS A 1 185 ? -0.616 -17.171 -12.511 1.00 59.16 185 LYS A O 1
ATOM 1495 N N . GLY A 1 186 ? -0.859 -18.800 -10.985 1.00 56.00 186 GLY A N 1
ATOM 1496 C CA . GLY A 1 186 ? -0.356 -19.897 -11.825 1.00 56.00 186 GLY A CA 1
ATOM 1497 C C . GLY A 1 186 ? 1.049 -20.394 -11.478 1.00 56.00 186 GLY A C 1
ATOM 1498 O O . GLY A 1 186 ? 1.473 -21.396 -12.047 1.00 56.00 186 GLY A O 1
ATOM 1499 N N . GLU A 1 187 ? 1.738 -19.767 -10.523 1.00 52.62 187 GLU A N 1
ATOM 1500 C CA . GLU A 1 187 ? 2.945 -20.328 -9.910 1.00 52.62 187 GLU A CA 1
ATOM 1501 C C . GLU A 1 187 ? 2.618 -20.935 -8.542 1.00 52.62 187 GLU A C 1
ATOM 1503 O O . GLU A 1 187 ? 1.836 -20.382 -7.766 1.00 52.62 187 GLU A O 1
ATOM 1508 N N . GLY A 1 188 ? 3.219 -22.088 -8.234 1.00 50.41 188 GLY A N 1
ATOM 1509 C CA . GLY A 1 188 ? 3.272 -22.572 -6.857 1.00 50.41 188 GLY A CA 1
ATOM 1510 C C . GLY A 1 188 ? 4.100 -21.601 -6.017 1.00 50.41 188 GLY A C 1
ATOM 1511 O O . GLY A 1 188 ? 5.110 -21.087 -6.495 1.00 50.41 188 GLY A O 1
ATOM 1512 N N . ALA A 1 189 ? 3.674 -21.331 -4.782 1.00 49.12 189 ALA A N 1
ATOM 1513 C CA . ALA A 1 189 ? 4.393 -20.419 -3.901 1.00 49.12 189 ALA A CA 1
ATOM 1514 C C . ALA A 1 189 ? 5.841 -20.907 -3.688 1.00 49.12 189 ALA A C 1
ATOM 1516 O O . ALA A 1 189 ? 6.062 -21.955 -3.086 1.00 49.12 189 ALA A O 1
ATOM 1517 N N . SER A 1 190 ? 6.815 -20.144 -4.182 1.00 54.12 190 SER A N 1
ATOM 1518 C CA . SER A 1 190 ? 8.240 -20.282 -3.867 1.00 54.12 190 SER A CA 1
ATOM 1519 C C . SER A 1 190 ? 8.682 -19.098 -2.997 1.00 54.12 190 SER A C 1
ATOM 1521 O O . SER A 1 190 ? 7.995 -18.076 -2.956 1.00 54.12 190 SER A O 1
ATOM 1523 N N . GLU A 1 191 ? 9.815 -19.212 -2.298 1.00 51.47 191 GLU A N 1
ATOM 1524 C CA . GLU A 1 191 ? 10.326 -18.180 -1.368 1.00 51.47 191 GLU A CA 1
ATOM 1525 C C . GLU A 1 191 ? 10.579 -16.801 -2.005 1.00 51.47 191 GLU A C 1
ATOM 1527 O O . GLU A 1 191 ? 10.733 -15.816 -1.291 1.00 51.47 191 GLU A O 1
ATOM 1532 N N . ILE A 1 192 ? 10.590 -16.709 -3.336 1.00 54.12 192 ILE A N 1
ATOM 1533 C CA . ILE A 1 192 ? 10.906 -15.485 -4.084 1.00 54.12 192 ILE A CA 1
ATOM 1534 C C . ILE A 1 192 ? 9.689 -14.814 -4.740 1.00 54.12 192 ILE A C 1
ATOM 1536 O O . ILE A 1 192 ? 9.816 -13.689 -5.215 1.00 54.12 192 ILE A O 1
ATOM 1540 N N . ASN A 1 193 ? 8.512 -15.456 -4.744 1.00 66.50 193 ASN A N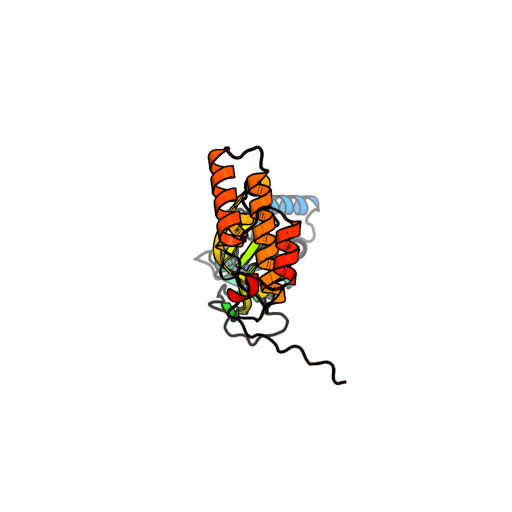 1
ATOM 1541 C CA . ASN A 1 193 ? 7.371 -15.032 -5.576 1.00 66.50 193 ASN A CA 1
ATOM 1542 C C . ASN A 1 193 ? 6.100 -14.695 -4.777 1.00 66.50 193 ASN A C 1
ATOM 1544 O O . ASN A 1 193 ? 4.978 -14.910 -5.250 1.00 66.50 193 ASN A O 1
ATOM 1548 N N . TYR A 1 194 ? 6.248 -14.157 -3.564 1.00 71.00 194 TYR A N 1
ATOM 1549 C CA . TYR A 1 194 ? 5.120 -13.613 -2.810 1.00 71.00 194 TYR A CA 1
ATOM 1550 C C . TYR A 1 194 ? 5.437 -12.271 -2.152 1.00 71.00 194 TYR A C 1
ATOM 1552 O O . TYR A 1 194 ? 6.580 -11.952 -1.835 1.00 71.00 194 TYR A O 1
ATOM 1560 N N . THR A 1 195 ? 4.390 -11.490 -1.912 1.00 80.81 195 THR A N 1
ATOM 1561 C CA . THR A 1 195 ? 4.445 -10.251 -1.130 1.00 80.81 195 THR A CA 1
ATOM 1562 C C . THR A 1 195 ? 3.354 -10.306 -0.075 1.00 80.81 195 THR A C 1
ATOM 1564 O O . THR A 1 195 ? 2.225 -10.681 -0.393 1.00 80.81 195 THR A O 1
ATOM 1567 N N . TYR A 1 196 ? 3.666 -9.934 1.162 1.00 87.00 196 TYR A N 1
ATOM 1568 C CA . TYR A 1 196 ? 2.633 -9.696 2.163 1.00 87.00 196 TYR A CA 1
ATOM 1569 C C . TYR A 1 196 ? 2.156 -8.252 2.087 1.00 87.00 196 TYR A C 1
ATOM 1571 O O . TYR A 1 196 ? 2.949 -7.351 1.820 1.00 87.00 196 TYR A O 1
ATOM 1579 N N . GLY A 1 197 ? 0.872 -8.039 2.323 1.00 90.19 197 GLY A N 1
ATOM 1580 C CA . GLY A 1 197 ? 0.318 -6.700 2.390 1.00 90.19 197 GLY A CA 1
ATOM 1581 C C . GLY A 1 197 ? -1.027 -6.688 3.086 1.00 90.19 197 GLY A C 1
ATOM 1582 O O . GLY A 1 197 ? -1.774 -7.669 3.031 1.00 90.19 197 GLY A O 1
ATOM 1583 N N . MET A 1 198 ? -1.324 -5.578 3.750 1.00 93.06 198 MET A N 1
ATOM 1584 C CA . MET A 1 198 ? -2.649 -5.331 4.294 1.00 93.06 198 MET A CA 1
ATOM 1585 C C . MET A 1 198 ? -3.531 -4.590 3.291 1.00 93.06 198 MET A C 1
ATOM 1587 O O . MET A 1 198 ? -3.057 -3.761 2.516 1.00 93.06 198 MET A O 1
ATOM 1591 N N . GLU A 1 199 ? -4.828 -4.848 3.370 1.00 92.00 199 GLU A N 1
ATOM 1592 C CA . GLU A 1 199 ? -5.872 -4.026 2.764 1.00 92.00 199 GLU A CA 1
ATOM 1593 C C . GLU A 1 199 ? -7.003 -3.857 3.782 1.00 92.00 199 GLU A C 1
ATOM 1595 O O . GLU A 1 199 ? -7.096 -4.598 4.763 1.00 92.00 199 GLU A O 1
ATOM 1600 N N . TRP A 1 200 ? -7.881 -2.885 3.563 1.00 93.81 200 TRP A N 1
ATOM 1601 C CA . TRP A 1 200 ? -9.046 -2.662 4.415 1.00 93.81 200 TRP A CA 1
ATOM 1602 C C . TRP A 1 200 ? -10.294 -2.425 3.576 1.00 93.81 200 TRP A C 1
ATOM 1604 O O . TRP A 1 200 ? -10.237 -1.869 2.480 1.00 93.81 200 TRP A O 1
ATOM 1614 N N . GLY A 1 201 ? -11.448 -2.834 4.100 1.00 86.38 201 GLY A N 1
ATOM 1615 C CA . GLY A 1 201 ? -12.719 -2.661 3.398 1.00 86.38 201 GLY A CA 1
ATOM 1616 C C . GLY A 1 201 ? -13.151 -1.196 3.298 1.00 86.38 201 GLY A C 1
ATOM 1617 O O . GLY A 1 201 ? -13.664 -0.769 2.265 1.00 86.38 201 GLY A O 1
ATOM 1618 N N . HIS A 1 202 ? -12.951 -0.415 4.364 1.00 87.19 202 HIS A N 1
ATOM 1619 C CA . HIS A 1 202 ? -13.321 1.002 4.396 1.00 87.19 202 HIS A CA 1
ATOM 1620 C C . HIS A 1 202 ? -12.317 1.839 5.193 1.00 87.19 202 HIS A C 1
ATOM 1622 O O . HIS A 1 202 ? -11.808 1.384 6.212 1.00 87.19 202 HIS A O 1
ATOM 1628 N N . GLY A 1 203 ? -12.029 3.056 4.725 1.00 90.00 203 GLY A N 1
ATOM 1629 C CA . GLY A 1 203 ? -11.081 3.969 5.359 1.00 90.00 203 GLY A CA 1
ATOM 1630 C C . GLY A 1 203 ? -11.706 5.335 5.605 1.00 90.00 203 GLY A C 1
ATOM 1631 O O . GLY A 1 203 ? -12.280 5.927 4.691 1.00 90.00 203 GLY A O 1
ATOM 1632 N N . ILE A 1 204 ? -11.570 5.845 6.827 1.00 90.62 204 ILE A N 1
ATOM 1633 C CA . ILE A 1 204 ? -11.937 7.220 7.175 1.00 90.62 204 ILE A CA 1
ATOM 1634 C C . ILE A 1 204 ? -10.652 8.024 7.269 1.00 90.62 204 ILE A C 1
ATOM 1636 O O . ILE A 1 204 ? -9.858 7.827 8.188 1.00 90.62 204 ILE A O 1
ATOM 1640 N N . TYR A 1 205 ? -10.453 8.914 6.305 1.00 91.69 205 TYR A N 1
ATOM 1641 C CA . TYR A 1 205 ? -9.253 9.731 6.194 1.00 91.69 205 TYR A CA 1
ATOM 1642 C C . TYR A 1 205 ? -9.382 10.971 7.071 1.00 91.69 205 TYR A C 1
ATOM 1644 O O . TYR A 1 205 ? -10.354 11.722 6.980 1.00 91.69 205 TYR A O 1
ATOM 1652 N N . LEU A 1 206 ? -8.391 11.167 7.929 1.00 92.38 206 LEU A N 1
ATOM 1653 C CA . LEU A 1 206 ? -8.316 12.249 8.895 1.00 92.38 206 LEU A CA 1
ATOM 1654 C C . LEU A 1 206 ? -7.118 13.149 8.569 1.00 92.38 206 LEU A C 1
ATOM 1656 O O . LEU A 1 206 ? -6.262 12.828 7.745 1.00 92.38 206 LEU A O 1
ATOM 1660 N N . SER A 1 207 ? -7.069 14.303 9.229 1.00 90.31 207 SER A N 1
ATOM 1661 C CA . SER A 1 207 ? -5.951 15.244 9.127 1.00 90.31 207 SER A CA 1
ATOM 1662 C C . SER A 1 207 ? -4.645 14.632 9.651 1.00 90.31 207 SER A C 1
ATOM 1664 O O . SER A 1 207 ? -4.662 13.735 10.490 1.00 90.31 207 SER A O 1
ATOM 1666 N N . SER A 1 208 ? -3.501 15.171 9.233 1.00 93.69 208 SER A N 1
ATOM 1667 C CA . SER A 1 208 ? -2.202 14.918 9.870 1.00 93.69 208 SER A CA 1
ATOM 1668 C C . SER A 1 208 ? -1.984 15.716 11.160 1.00 93.69 208 SER A C 1
ATOM 1670 O O . SER A 1 208 ? -0.950 15.578 11.804 1.00 93.69 208 SER A O 1
ATOM 1672 N N . THR A 1 209 ? -2.940 16.564 11.561 1.00 94.12 209 THR A N 1
ATOM 1673 C CA . THR A 1 209 ? -2.862 17.400 12.770 1.00 94.12 209 THR A CA 1
ATOM 1674 C C . THR A 1 209 ? -3.612 16.739 13.939 1.00 94.12 209 THR A C 1
ATOM 1676 O O . THR A 1 209 ? -4.838 16.873 14.013 1.00 94.12 209 THR A O 1
ATOM 1679 N N . PRO A 1 210 ? -2.931 16.083 14.905 1.00 90.75 210 PRO A N 1
ATOM 1680 C CA . PRO A 1 210 ? -3.595 15.266 15.928 1.00 90.75 210 PRO A CA 1
ATOM 1681 C C . PRO A 1 210 ? -4.546 16.052 16.832 1.00 90.75 210 PRO A C 1
ATOM 1683 O O . PRO A 1 210 ? -5.569 15.530 17.256 1.00 90.75 210 PRO A O 1
ATOM 1686 N N . SER A 1 211 ? -4.254 17.328 17.101 1.00 90.56 211 SER A N 1
ATOM 1687 C CA . SER A 1 211 ? -5.098 18.193 17.938 1.00 90.56 211 SER A CA 1
ATOM 1688 C C . SER A 1 211 ? -6.466 18.510 17.327 1.00 90.56 211 SER A C 1
ATOM 1690 O O . SER A 1 211 ? -7.337 19.020 18.027 1.00 90.56 211 SER A O 1
ATOM 1692 N N . THR A 1 212 ? -6.664 18.214 16.040 1.00 89.62 212 THR A N 1
ATOM 1693 C CA . THR A 1 212 ? -7.953 18.368 15.347 1.00 89.62 212 THR A CA 1
ATOM 1694 C C . THR A 1 212 ? -8.779 17.081 15.331 1.00 89.62 212 THR A C 1
ATOM 1696 O O . THR A 1 212 ? -9.895 17.081 14.817 1.00 89.62 212 THR A O 1
ATOM 1699 N N . ILE A 1 213 ? -8.244 15.988 15.885 1.00 89.94 213 ILE A N 1
ATOM 1700 C CA . ILE A 1 213 ? -8.843 14.656 15.836 1.00 89.94 213 ILE A CA 1
ATOM 1701 C C . ILE A 1 213 ? -9.388 14.285 17.215 1.00 89.94 213 ILE A C 1
ATOM 1703 O O . ILE A 1 213 ? -8.665 14.292 18.212 1.00 89.94 213 ILE A O 1
ATOM 1707 N N . ASP A 1 214 ? -10.660 13.893 17.266 1.00 90.12 214 ASP A N 1
ATOM 1708 C CA . ASP A 1 214 ? -11.259 13.316 18.468 1.00 90.12 214 ASP A CA 1
ATOM 1709 C C . ASP A 1 214 ? -10.996 11.803 18.528 1.00 90.12 214 ASP A C 1
ATOM 1711 O O . ASP A 1 214 ? -11.799 10.973 18.093 1.00 90.12 214 ASP A O 1
ATOM 1715 N N . PHE A 1 215 ? -9.840 11.431 19.080 1.00 90.56 215 PHE A N 1
ATOM 1716 C CA . PHE A 1 215 ? -9.472 10.025 19.268 1.00 90.56 215 PHE A CA 1
ATOM 1717 C C . PHE A 1 215 ? -10.407 9.282 20.232 1.00 90.56 215 PHE A C 1
ATOM 1719 O O . PHE A 1 215 ? -10.566 8.065 20.121 1.00 90.56 215 PHE A O 1
ATOM 1726 N N . HIS A 1 216 ? -11.058 9.991 21.163 1.00 85.50 216 HIS A N 1
ATOM 1727 C CA . HIS A 1 216 ? -11.998 9.364 22.088 1.00 85.50 216 HIS A CA 1
ATOM 1728 C C . HIS A 1 216 ? -13.255 8.903 21.352 1.00 85.50 216 HIS A C 1
ATOM 1730 O O . HIS A 1 216 ? -13.678 7.758 21.522 1.00 85.50 216 HIS A O 1
ATOM 1736 N N . TYR A 1 217 ? -13.798 9.764 20.489 1.00 84.06 217 TYR A N 1
ATOM 1737 C CA . TYR A 1 217 ? -14.910 9.413 19.614 1.00 84.06 217 TYR A CA 1
ATOM 1738 C C . TYR A 1 217 ? -14.557 8.234 18.697 1.00 84.06 217 TYR A C 1
ATOM 1740 O O . TYR A 1 217 ? -15.321 7.274 18.616 1.00 84.06 217 TYR A O 1
ATOM 1748 N N . ILE A 1 218 ? -13.368 8.241 18.081 1.00 89.75 218 ILE A N 1
ATOM 1749 C CA . ILE A 1 218 ? -12.903 7.133 17.226 1.00 89.75 218 ILE A CA 1
ATOM 1750 C C . ILE A 1 218 ? -12.908 5.803 17.987 1.00 89.75 218 ILE A C 1
ATOM 1752 O O . ILE A 1 218 ? -13.418 4.801 17.481 1.00 89.75 218 ILE A O 1
ATOM 1756 N N . ARG A 1 219 ? -12.370 5.783 19.213 1.00 87.06 219 ARG A N 1
ATOM 1757 C CA . ARG A 1 219 ? -12.359 4.573 20.045 1.00 87.06 219 ARG A CA 1
ATOM 1758 C C . ARG A 1 219 ? -13.767 4.098 20.385 1.00 87.06 219 ARG A C 1
ATOM 1760 O O . ARG A 1 219 ? -14.001 2.893 20.419 1.00 87.06 219 ARG A O 1
ATOM 1767 N N . GLN A 1 220 ? -14.683 5.024 20.653 1.00 81.69 220 GLN A N 1
ATOM 1768 C CA . GLN A 1 220 ? -16.067 4.704 20.982 1.00 81.69 220 GLN A CA 1
ATOM 1769 C C . GLN A 1 220 ? -16.835 4.133 19.783 1.00 81.69 220 GLN A C 1
ATOM 1771 O O . GLN A 1 220 ? -17.592 3.181 19.957 1.00 81.69 220 GLN A O 1
ATOM 1776 N N . GLU A 1 221 ? -16.639 4.703 18.595 1.00 84.38 221 GLU A N 1
ATOM 1777 C CA . GLU A 1 221 ? -17.393 4.357 17.387 1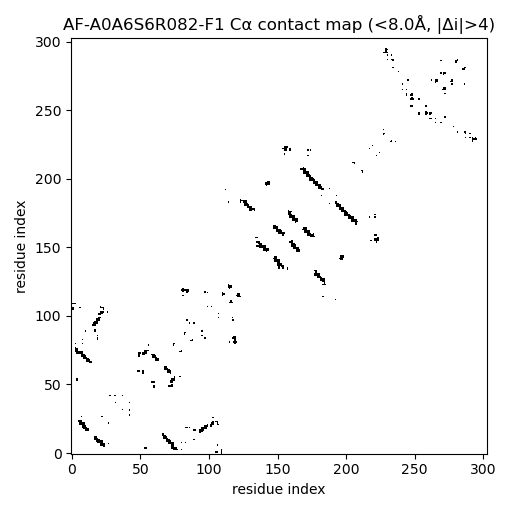.00 84.38 221 GLU A CA 1
ATOM 1778 C C . GLU A 1 221 ? -16.845 3.101 16.692 1.00 84.38 221 GLU A C 1
ATOM 1780 O O . GLU A 1 221 ? -17.602 2.218 16.294 1.00 84.38 221 GLU A O 1
ATOM 1785 N N . TYR A 1 222 ? -15.519 2.992 16.568 1.00 86.81 222 TYR A N 1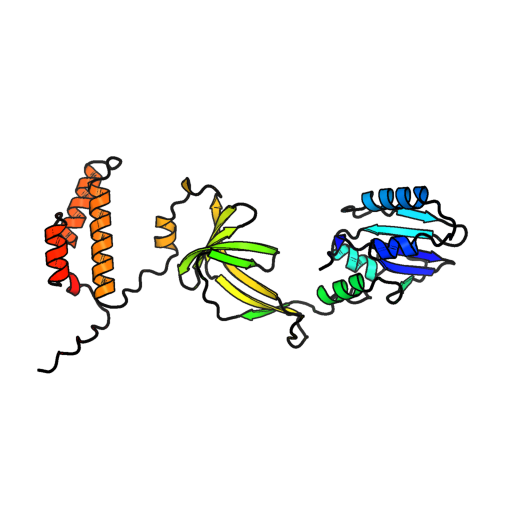
ATOM 1786 C CA . TYR A 1 222 ? -14.865 1.956 15.753 1.00 86.81 222 TYR A CA 1
ATOM 1787 C C . TYR A 1 222 ? -14.120 0.907 16.575 1.00 86.81 222 TYR A C 1
ATOM 1789 O O . TYR A 1 222 ? -13.645 -0.095 16.025 1.00 86.81 222 TYR A O 1
ATOM 1797 N N . GLY A 1 223 ? -13.998 1.125 17.883 1.00 85.44 223 GLY A N 1
ATOM 1798 C CA . GLY A 1 223 ? -13.423 0.150 18.789 1.00 85.44 223 GLY A CA 1
ATOM 1799 C C . GLY A 1 223 ? -14.354 -1.029 19.036 1.00 85.44 223 GLY A C 1
ATOM 1800 O O . GLY A 1 223 ? -15.577 -0.933 18.945 1.00 85.44 223 GLY A O 1
ATOM 1801 N N . THR A 1 224 ? -13.787 -2.171 19.416 1.00 71.69 224 THR A N 1
ATOM 1802 C CA . THR A 1 224 ? -14.598 -3.200 20.072 1.00 71.69 224 THR A CA 1
ATOM 1803 C C . THR A 1 224 ? -15.181 -2.607 21.348 1.00 71.69 224 THR A C 1
ATOM 1805 O O . THR A 1 224 ? -14.424 -2.189 22.227 1.00 71.69 224 THR A O 1
ATOM 1808 N N . THR A 1 225 ? -16.514 -2.612 21.480 1.00 58.38 225 THR A N 1
ATOM 1809 C CA . THR A 1 225 ? -17.167 -2.399 22.778 1.00 58.38 225 THR A CA 1
ATOM 1810 C C . THR A 1 225 ? -16.475 -3.301 23.781 1.00 58.38 225 THR A C 1
ATOM 1812 O O . THR A 1 225 ? -16.402 -4.508 23.534 1.00 58.38 225 THR A O 1
ATOM 1815 N N . GLU A 1 226 ? -15.936 -2.729 24.858 1.00 55.38 226 GLU A N 1
ATOM 1816 C CA . GLU A 1 226 ? -15.175 -3.480 25.853 1.00 55.38 226 GLU A CA 1
ATOM 1817 C C . GLU A 1 226 ? -15.882 -4.787 26.191 1.00 55.38 226 GLU A C 1
ATOM 1819 O O . GLU A 1 226 ? -16.949 -4.792 26.819 1.00 55.38 226 GLU A O 1
ATOM 1824 N N . ARG A 1 227 ? -15.291 -5.909 25.765 1.00 55.44 227 ARG A N 1
ATOM 1825 C CA . ARG A 1 227 ? -15.691 -7.206 26.282 1.00 55.44 227 ARG A CA 1
ATOM 1826 C C . ARG A 1 227 ? -15.300 -7.190 27.741 1.00 55.44 227 ARG A C 1
ATOM 1828 O O . ARG A 1 227 ? -14.132 -7.156 28.108 1.00 55.44 227 ARG A O 1
ATOM 1835 N N . VAL A 1 228 ? -16.315 -7.136 28.582 1.00 61.84 228 VAL A N 1
ATOM 1836 C CA . VAL A 1 228 ? -16.135 -7.230 30.012 1.00 61.84 228 VAL A CA 1
ATOM 1837 C C . VAL A 1 228 ? -15.826 -8.687 30.340 1.00 61.84 228 VAL A C 1
ATOM 1839 O O . VAL A 1 228 ? -16.726 -9.499 30.556 1.00 61.84 228 VAL A O 1
ATOM 1842 N N . GLU A 1 229 ? -14.540 -9.026 30.320 1.00 61.50 229 GLU A N 1
ATOM 1843 C CA . GLU A 1 229 ? -14.035 -10.366 30.615 1.00 61.50 229 GLU A CA 1
ATOM 1844 C C . GLU A 1 229 ? -14.086 -10.621 32.128 1.00 61.50 229 GLU A C 1
ATOM 1846 O O . GLU A 1 229 ? -13.110 -10.509 32.867 1.00 61.50 229 GLU A O 1
ATOM 1851 N N . GLY A 1 230 ? -15.292 -10.908 32.619 1.00 75.44 230 GLY A N 1
ATOM 1852 C CA . GLY A 1 230 ? -15.533 -11.232 34.020 1.00 75.44 230 GLY A CA 1
ATOM 1853 C C . GLY A 1 230 ? -15.831 -10.030 34.919 1.00 75.44 230 GLY A C 1
ATOM 1854 O O . GLY A 1 230 ? -15.809 -8.863 34.526 1.00 75.44 230 GLY A O 1
ATOM 1855 N N . LEU A 1 231 ? -16.120 -10.342 36.182 1.00 81.75 231 LEU A N 1
ATOM 1856 C CA . LEU A 1 231 ? -16.589 -9.369 37.170 1.00 81.75 231 LEU A CA 1
ATOM 1857 C C . LEU A 1 231 ? -15.572 -8.250 37.451 1.00 81.75 231 LEU A C 1
ATOM 1859 O O . LEU A 1 231 ? -15.957 -7.109 37.689 1.00 81.75 231 LEU A O 1
ATOM 1863 N N . SER A 1 232 ? -14.273 -8.555 37.396 1.00 80.19 232 SER A N 1
ATOM 1864 C CA . SER A 1 232 ? -13.220 -7.549 37.584 1.00 80.19 232 SER A CA 1
ATOM 1865 C C . SER A 1 232 ? -13.203 -6.533 36.441 1.00 80.19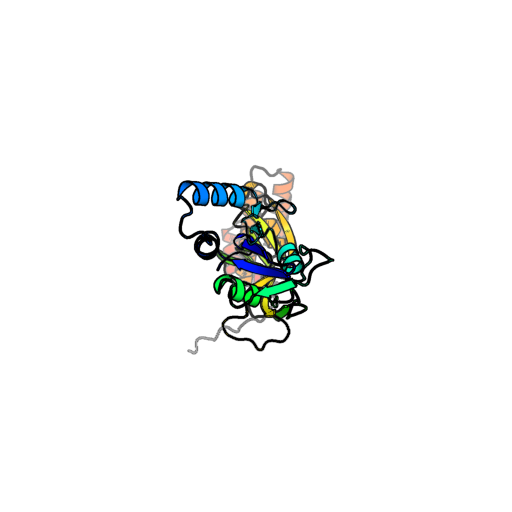 232 SER A C 1
ATOM 1867 O O . SER A 1 232 ? -13.217 -5.333 36.706 1.00 80.19 232 SER A O 1
ATOM 1869 N N . GLY A 1 233 ? -13.287 -6.989 35.185 1.00 78.25 233 GLY A N 1
ATOM 1870 C CA . GLY A 1 233 ? -13.429 -6.092 34.037 1.00 78.25 233 GLY A CA 1
ATOM 1871 C C . GLY A 1 233 ? -14.686 -5.226 34.144 1.00 78.25 233 GLY A C 1
ATOM 1872 O O . GLY A 1 233 ? -14.671 -4.049 33.786 1.00 78.25 233 GLY A O 1
ATOM 1873 N N . TYR A 1 234 ? -15.766 -5.782 34.707 1.00 83.56 234 TYR A N 1
ATOM 1874 C CA . TYR A 1 234 ? -17.032 -5.068 34.852 1.00 83.56 234 TYR A CA 1
ATOM 1875 C C . TYR A 1 234 ? -16.883 -3.916 35.837 1.00 83.56 234 TYR A C 1
ATOM 1877 O O . TYR A 1 234 ? -17.238 -2.780 35.526 1.00 83.56 234 TYR A O 1
ATOM 1885 N N . ARG A 1 235 ? -16.282 -4.196 36.996 1.00 89.50 235 ARG A N 1
ATOM 1886 C CA . ARG A 1 235 ? -16.000 -3.193 38.024 1.00 89.50 235 ARG A CA 1
ATOM 1887 C C . ARG A 1 235 ? -15.035 -2.114 37.522 1.00 89.50 235 ARG A C 1
ATOM 1889 O O . ARG A 1 235 ? -15.323 -0.936 37.705 1.00 89.50 235 ARG A O 1
ATOM 1896 N N . ASN A 1 236 ? -13.984 -2.483 36.785 1.00 81.94 236 ASN A N 1
ATOM 1897 C CA . ASN A 1 236 ? -13.052 -1.523 36.172 1.00 81.94 236 ASN A CA 1
ATOM 1898 C C . ASN A 1 236 ? -13.743 -0.605 35.146 1.00 81.94 236 ASN A C 1
ATOM 1900 O O . ASN A 1 236 ? -13.403 0.574 35.010 1.00 81.94 236 ASN A O 1
ATOM 1904 N N . ARG A 1 237 ? -14.726 -1.124 34.398 1.00 85.44 237 ARG A N 1
ATOM 1905 C CA . ARG A 1 237 ? -15.556 -0.316 33.493 1.00 85.44 237 ARG A CA 1
ATOM 1906 C C . ARG A 1 237 ? -16.437 0.667 34.263 1.00 85.44 237 ARG A C 1
ATOM 1908 O O . ARG A 1 237 ? -16.482 1.839 33.895 1.00 85.44 237 ARG A O 1
ATOM 1915 N N . LEU A 1 238 ? -17.093 0.219 35.335 1.00 89.94 238 LEU A N 1
ATOM 1916 C CA . LEU A 1 238 ? -17.896 1.098 36.192 1.00 89.94 238 LEU A CA 1
ATOM 1917 C C . LEU A 1 238 ? -17.046 2.209 36.819 1.00 89.94 238 LEU A C 1
ATOM 1919 O O . LEU A 1 238 ? -17.461 3.364 36.819 1.00 89.94 238 LEU A O 1
ATOM 1923 N N . GLU A 1 239 ? -15.843 1.886 37.293 1.00 90.69 239 GLU A N 1
ATOM 1924 C CA . GLU A 1 239 ? -14.923 2.867 37.874 1.00 90.69 239 GLU A CA 1
ATOM 1925 C C . GLU A 1 239 ? -14.492 3.932 36.860 1.00 90.69 239 GLU A C 1
ATOM 1927 O O . GLU A 1 239 ? -14.531 5.129 37.157 1.00 90.69 239 GLU A O 1
ATOM 1932 N N . ARG A 1 240 ? -14.127 3.527 35.638 1.00 85.25 240 ARG A N 1
ATOM 1933 C CA . ARG A 1 240 ? -13.781 4.480 34.571 1.00 85.25 240 ARG A CA 1
ATOM 1934 C C . ARG A 1 240 ? -14.956 5.380 34.211 1.00 85.25 240 ARG A C 1
ATOM 1936 O O . ARG A 1 240 ? -14.772 6.592 34.111 1.00 85.25 240 ARG A O 1
ATOM 1943 N N . LYS A 1 241 ? -16.161 4.814 34.101 1.00 89.00 241 LYS A N 1
ATOM 1944 C CA . LYS A 1 241 ? -17.382 5.587 33.847 1.00 89.00 241 LYS A CA 1
ATOM 1945 C C . LYS A 1 241 ? -17.649 6.605 34.962 1.00 89.00 241 LYS A C 1
ATOM 1947 O O . LYS A 1 241 ? -17.908 7.774 34.684 1.00 89.00 241 LYS A O 1
ATOM 1952 N N . PHE A 1 242 ? -17.501 6.202 36.224 1.00 93.31 242 PHE A N 1
ATOM 1953 C CA . PHE A 1 242 ? -17.637 7.099 37.373 1.00 93.31 242 PHE A CA 1
ATOM 1954 C C . PHE A 1 242 ? -16.615 8.247 37.339 1.00 93.31 242 PHE A C 1
ATOM 1956 O O . PHE A 1 242 ? -16.977 9.414 37.511 1.00 93.31 242 PHE A O 1
ATOM 1963 N N . LYS A 1 243 ? -15.340 7.941 37.061 1.00 89.69 243 LYS A N 1
ATOM 1964 C CA . LYS A 1 243 ? -14.268 8.942 36.915 1.00 89.69 243 LYS A CA 1
ATOM 1965 C C . LYS A 1 243 ? -14.554 9.931 35.781 1.00 89.69 243 LYS A C 1
ATOM 1967 O O . LYS A 1 243 ? -14.286 11.122 35.934 1.00 89.69 243 LYS A O 1
ATOM 1972 N N . GLN A 1 244 ? -15.142 9.470 34.677 1.00 87.06 244 GLN A N 1
ATOM 1973 C CA . GLN A 1 244 ? -15.543 10.336 33.568 1.00 87.06 244 GLN A CA 1
ATOM 1974 C C . GLN A 1 244 ? -16.640 11.323 33.984 1.00 87.06 244 GLN A C 1
ATOM 1976 O O . GLN A 1 244 ? -16.486 12.522 33.752 1.00 87.06 244 GLN A O 1
ATOM 1981 N N . TYR A 1 245 ? -17.692 10.869 34.677 1.00 88.94 245 TYR A N 1
ATOM 1982 C CA . TYR A 1 245 ? -18.697 11.785 35.232 1.00 88.94 245 TYR A CA 1
ATOM 1983 C C . TYR A 1 245 ? -18.082 12.797 36.203 1.00 88.94 245 TYR A C 1
ATOM 1985 O O . TYR A 1 245 ? -18.414 13.979 36.137 1.00 88.94 245 TYR A O 1
ATOM 1993 N N . GLN A 1 246 ? -17.143 12.382 37.061 1.00 93.12 246 GLN A N 1
ATOM 1994 C CA . GLN A 1 246 ? -16.448 13.319 37.949 1.00 93.12 246 GLN A CA 1
ATOM 1995 C C . GLN A 1 246 ? -15.648 14.377 37.194 1.00 93.12 246 GLN A C 1
ATOM 1997 O O . GLN A 1 246 ? -15.639 15.532 37.618 1.00 93.12 246 GLN A O 1
ATOM 2002 N N . LYS A 1 247 ? -14.981 13.993 36.100 1.00 91.00 247 LYS A N 1
ATOM 2003 C CA . LYS A 1 247 ? -14.244 14.931 35.252 1.00 91.00 247 LYS A CA 1
ATOM 2004 C C . LYS A 1 247 ? -15.195 15.965 34.651 1.00 91.00 247 LYS A C 1
ATOM 2006 O O . LYS A 1 247 ? -14.951 17.150 34.811 1.00 91.00 247 LYS A O 1
ATOM 2011 N N . LEU A 1 248 ? -16.307 15.518 34.065 1.00 88.19 248 LEU A N 1
ATOM 2012 C CA . LEU A 1 248 ? -17.313 16.394 33.455 1.00 88.19 248 LEU A CA 1
ATOM 2013 C C . LEU A 1 248 ? -17.960 17.346 34.475 1.00 88.19 248 LEU A C 1
ATOM 2015 O O . LEU A 1 248 ? -18.117 18.530 34.208 1.00 88.19 248 LEU A O 1
ATOM 2019 N N . VAL A 1 249 ? -18.295 16.876 35.680 1.00 90.12 249 VAL A N 1
ATOM 2020 C CA . VAL A 1 249 ? -18.862 17.749 36.730 1.00 90.12 249 VAL A CA 1
ATOM 2021 C C . VAL A 1 249 ? -17.877 18.846 37.162 1.00 90.12 249 VAL A C 1
ATOM 2023 O O . VAL A 1 249 ? -18.309 19.926 37.563 1.00 90.12 249 VAL A O 1
ATOM 2026 N N . LYS A 1 250 ? -16.567 18.584 37.077 1.00 90.06 250 LYS A N 1
ATOM 2027 C CA . LYS A 1 250 ? -15.490 19.515 37.448 1.00 90.06 250 LYS A CA 1
ATOM 2028 C C . LYS A 1 250 ? -14.934 20.321 36.268 1.00 90.06 250 LYS A C 1
ATOM 2030 O O . LYS A 1 250 ? -14.007 21.090 36.475 1.00 90.06 250 LYS A O 1
ATOM 2035 N N . ASP A 1 251 ? -15.443 20.123 35.055 1.00 90.44 251 ASP A N 1
ATOM 2036 C CA . ASP A 1 251 ? -14.889 20.752 33.856 1.00 90.44 251 ASP A CA 1
ATOM 2037 C C . ASP A 1 251 ? -15.338 22.214 33.752 1.00 90.44 251 ASP A C 1
ATOM 2039 O O . ASP A 1 251 ? -16.523 22.498 33.574 1.00 90.44 251 ASP A O 1
ATOM 2043 N N . ASP A 1 252 ? -14.408 23.158 33.867 1.00 91.81 252 ASP A N 1
ATOM 2044 C CA . ASP A 1 252 ? -14.702 24.594 33.842 1.00 91.81 252 ASP A CA 1
ATOM 2045 C C . ASP A 1 252 ? -15.281 25.084 32.504 1.00 91.81 252 ASP A C 1
ATOM 2047 O O . ASP A 1 252 ? -15.940 26.122 32.480 1.00 91.81 252 ASP A O 1
ATOM 2051 N N . LEU A 1 253 ? -15.121 24.323 31.415 1.00 89.56 253 LEU A N 1
ATOM 2052 C CA . LEU A 1 253 ? -15.669 24.660 30.098 1.00 89.56 253 LEU A CA 1
ATOM 2053 C C . LEU A 1 253 ? -17.157 24.304 29.953 1.00 89.56 253 LEU A C 1
ATOM 2055 O O . LEU A 1 253 ? -17.815 24.770 29.022 1.00 89.56 253 LEU A O 1
ATOM 2059 N N . LEU A 1 254 ? -17.706 23.479 30.851 1.00 84.25 254 LEU A N 1
ATOM 2060 C CA . LEU A 1 254 ? -19.105 23.059 30.797 1.00 84.25 254 LEU A CA 1
ATOM 2061 C C . LEU A 1 254 ? -20.019 24.003 31.582 1.00 84.25 254 LEU A C 1
ATOM 2063 O O . LEU A 1 254 ? -19.701 24.440 32.690 1.00 84.25 254 LEU A O 1
ATOM 2067 N N . SER A 1 255 ? -21.207 24.263 31.028 1.00 91.38 255 SER A N 1
ATOM 2068 C CA . SER A 1 255 ? -22.227 25.081 31.687 1.00 91.38 255 SER A CA 1
ATOM 2069 C C . SER A 1 255 ? -22.782 24.405 32.944 1.00 91.38 255 SER A C 1
ATOM 2071 O O . SER A 1 255 ? -22.853 23.175 33.037 1.00 91.38 255 SER A O 1
ATOM 2073 N N . ASP A 1 256 ? -23.260 25.206 33.898 1.00 93.12 256 ASP A N 1
ATOM 2074 C CA . ASP A 1 256 ? -23.842 24.700 35.149 1.00 93.12 256 ASP A CA 1
ATOM 2075 C C . ASP A 1 256 ? -25.041 23.774 34.919 1.00 93.12 256 ASP A C 1
ATOM 2077 O O . ASP A 1 256 ? -25.251 22.814 35.664 1.00 93.12 256 ASP A O 1
ATOM 2081 N N . THR A 1 257 ? -25.815 24.013 33.858 1.00 92.69 257 THR A N 1
ATOM 2082 C CA . THR A 1 257 ? -26.929 23.144 33.466 1.00 92.69 257 THR A CA 1
ATOM 2083 C C . THR A 1 257 ? -26.437 21.749 33.081 1.00 92.69 257 THR A C 1
ATOM 2085 O O . THR A 1 257 ? -27.001 20.757 33.547 1.00 92.69 257 THR A O 1
ATOM 2088 N N . ILE A 1 258 ? -25.358 21.660 32.295 1.00 84.94 258 ILE A N 1
ATOM 2089 C CA . ILE A 1 258 ? -24.741 20.386 31.904 1.00 84.94 258 ILE A CA 1
ATOM 2090 C C . ILE A 1 258 ? -24.129 19.710 33.131 1.00 84.94 258 ILE A C 1
ATOM 2092 O O . ILE A 1 258 ? -24.418 18.543 33.387 1.00 84.94 258 ILE A O 1
ATOM 2096 N N . LYS A 1 259 ? -23.368 20.445 33.954 1.00 90.62 259 LYS A N 1
ATOM 2097 C CA . LYS A 1 259 ? -22.789 19.920 35.203 1.00 90.62 259 LYS A CA 1
ATOM 2098 C C . LYS A 1 259 ? -23.858 19.339 36.128 1.00 90.62 259 LYS A C 1
ATOM 2100 O O . LYS A 1 259 ? -23.673 18.258 36.692 1.00 90.62 259 LYS A O 1
ATOM 2105 N N . LYS A 1 260 ? -25.005 20.015 36.255 1.00 91.81 260 LYS A N 1
ATOM 2106 C CA . LYS A 1 260 ? -26.148 19.533 37.040 1.00 91.81 260 LYS A CA 1
ATOM 2107 C C . LYS A 1 260 ? -26.743 18.260 36.439 1.00 91.81 260 LYS A C 1
ATOM 2109 O O . LYS A 1 260 ? -26.963 17.314 37.190 1.00 91.81 260 LYS A O 1
ATOM 2114 N N . ALA A 1 261 ? -26.958 18.211 35.124 1.00 89.88 261 ALA A N 1
ATOM 2115 C CA . ALA A 1 261 ? -27.500 17.037 34.435 1.00 89.88 261 ALA A CA 1
ATOM 2116 C C . ALA A 1 261 ? -26.578 15.808 34.551 1.00 89.88 261 ALA A C 1
ATOM 2118 O O . ALA A 1 261 ? -27.039 14.719 34.902 1.00 89.88 261 ALA A O 1
ATOM 2119 N N . VAL A 1 262 ? -25.269 15.993 34.351 1.00 88.44 262 VAL A N 1
ATOM 2120 C CA . VAL A 1 262 ? -24.259 14.941 34.552 1.00 88.44 262 VAL A CA 1
ATOM 2121 C C . VAL A 1 262 ? -24.250 14.489 36.010 1.00 88.44 262 VAL A C 1
ATOM 2123 O O . VAL A 1 262 ? -24.276 13.293 36.287 1.00 88.44 262 VAL A O 1
ATOM 2126 N N . GLY A 1 263 ? -24.279 15.428 36.960 1.00 90.00 263 GLY A N 1
ATOM 2127 C CA . GLY A 1 263 ? -24.346 15.108 38.381 1.00 90.00 263 GLY A CA 1
ATOM 2128 C C . GLY A 1 263 ? -25.600 14.312 38.758 1.00 90.00 263 GLY A C 1
ATOM 2129 O O . GLY A 1 263 ? -25.507 13.387 39.561 1.00 90.00 263 GLY A O 1
ATOM 2130 N N . THR A 1 264 ? -26.766 14.651 38.208 1.00 91.44 264 THR A N 1
ATOM 2131 C CA . THR A 1 264 ? -28.005 13.882 38.408 1.00 91.44 264 THR A CA 1
ATOM 2132 C C . THR A 1 264 ? -27.858 12.466 37.858 1.00 91.44 264 THR A C 1
ATOM 2134 O O . THR A 1 264 ? -28.037 11.521 38.619 1.00 91.44 264 THR A O 1
ATOM 2137 N N . SER A 1 265 ? -27.401 12.321 36.611 1.00 89.94 265 SER A N 1
ATOM 2138 C CA . SER A 1 265 ? -27.190 11.012 35.967 1.00 89.94 265 SER A CA 1
ATOM 2139 C C . SER A 1 265 ? -26.207 10.137 36.754 1.00 89.94 265 SER A C 1
ATOM 2141 O O . SER A 1 265 ? -26.446 8.957 36.991 1.00 89.94 265 SER A O 1
ATOM 2143 N N . MET A 1 266 ? -25.119 10.735 37.247 1.00 92.69 266 MET A N 1
ATOM 2144 C CA . MET A 1 266 ? -24.134 10.070 38.101 1.00 92.69 266 MET A CA 1
ATOM 2145 C C . MET A 1 266 ? -24.752 9.553 39.408 1.00 92.69 266 MET A C 1
ATOM 2147 O O . MET A 1 266 ? -24.422 8.456 39.857 1.00 92.69 266 MET A O 1
ATOM 2151 N N . TYR A 1 267 ? -25.643 10.330 40.031 1.00 92.62 267 TYR A N 1
ATOM 2152 C CA . TYR A 1 267 ? -26.324 9.912 41.255 1.00 92.62 267 TYR A CA 1
ATOM 2153 C C . TYR A 1 267 ? -27.391 8.847 40.992 1.00 92.62 267 TYR A C 1
ATOM 2155 O O . TYR A 1 267 ? -27.514 7.926 41.788 1.00 92.62 267 TYR A O 1
ATOM 2163 N N . GLU A 1 268 ? -28.136 8.936 39.895 1.00 90.50 268 GLU A N 1
ATOM 2164 C CA . GLU A 1 268 ? -29.125 7.922 39.510 1.00 90.50 268 GLU A CA 1
ATOM 2165 C C . GLU A 1 268 ? -28.463 6.572 39.222 1.00 90.50 268 GLU A C 1
ATOM 2167 O O . GLU A 1 268 ? -28.955 5.535 39.658 1.00 90.50 268 GLU A O 1
ATOM 2172 N N . GLU A 1 269 ? -27.311 6.586 38.550 1.00 91.00 269 GLU A N 1
ATOM 2173 C CA . GLU A 1 269 ? -26.603 5.368 38.165 1.00 91.00 269 GLU A CA 1
ATOM 2174 C C . GLU A 1 269 ? -25.840 4.724 39.337 1.00 91.00 269 GLU A C 1
ATOM 2176 O O . GLU A 1 269 ? -25.866 3.505 39.505 1.00 91.00 269 GLU A O 1
ATOM 2181 N N . PHE A 1 270 ? -25.170 5.525 40.174 1.00 94.19 270 PHE A N 1
ATOM 2182 C CA . PHE A 1 270 ? -24.272 5.011 41.221 1.00 94.19 270 PHE A CA 1
ATOM 2183 C C . PHE A 1 270 ? -24.770 5.245 42.656 1.00 94.19 270 PHE A C 1
ATOM 2185 O O . PHE A 1 270 ? -24.171 4.781 43.630 1.00 94.19 270 PHE A O 1
ATOM 2192 N N . GLY A 1 271 ? -25.853 5.997 42.843 1.00 92.88 271 GLY A N 1
ATOM 2193 C CA . GLY A 1 271 ? -26.372 6.367 44.163 1.00 92.88 271 GLY A CA 1
ATOM 2194 C C . GLY A 1 271 ? -25.402 7.216 44.995 1.00 92.88 271 GLY A C 1
ATOM 2195 O O . GLY A 1 271 ? -25.504 7.238 46.224 1.00 92.88 271 GLY A O 1
ATOM 2196 N N . THR A 1 272 ? -24.389 7.832 44.372 1.00 93.12 272 THR A N 1
ATOM 2197 C CA . THR A 1 272 ? -23.402 8.704 45.025 1.00 93.12 272 THR A CA 1
ATOM 2198 C C . THR A 1 272 ? -22.660 9.577 44.010 1.00 93.12 272 THR A C 1
ATOM 2200 O O . THR A 1 272 ? -22.431 9.174 42.875 1.00 93.12 272 THR A O 1
ATOM 2203 N N . LYS A 1 273 ? -22.240 10.771 44.446 1.00 91.44 273 LYS A N 1
ATOM 2204 C CA . LYS A 1 273 ? -21.297 11.648 43.720 1.00 91.44 273 LYS A CA 1
ATOM 2205 C C . LYS A 1 273 ? -19.874 11.604 44.305 1.00 91.44 273 LYS A C 1
ATOM 2207 O O . LYS A 1 273 ? -18.934 12.132 43.713 1.00 91.44 273 LYS A O 1
ATOM 2212 N N . LYS A 1 274 ? -19.716 11.011 45.495 1.00 93.75 274 LYS A N 1
ATOM 2213 C CA . LYS A 1 274 ? -18.456 10.950 46.252 1.00 93.75 274 LYS A CA 1
ATOM 2214 C C . LYS A 1 274 ? -17.656 9.717 45.837 1.00 93.75 274 LYS A C 1
ATOM 2216 O O . LYS A 1 274 ? -18.210 8.620 45.857 1.00 93.75 274 LYS A O 1
ATOM 2221 N N . ALA A 1 275 ? -16.380 9.908 45.494 1.00 92.38 275 ALA A N 1
ATOM 2222 C CA . ALA A 1 275 ? -15.498 8.836 45.021 1.00 92.38 275 ALA A CA 1
ATOM 2223 C C . ALA A 1 275 ? -15.292 7.735 46.063 1.00 92.38 275 ALA A C 1
ATOM 2225 O O . ALA A 1 275 ? -15.446 6.569 45.732 1.00 92.38 275 ALA A O 1
ATOM 2226 N N . GLU A 1 276 ? -15.026 8.104 47.315 1.00 94.44 276 GLU A N 1
ATOM 2227 C CA . GLU A 1 276 ? -14.819 7.152 48.418 1.00 94.44 276 GLU A CA 1
ATOM 2228 C C . GLU A 1 276 ? -16.031 6.225 48.579 1.00 94.44 276 GLU A C 1
ATOM 2230 O O . GLU A 1 276 ? -15.919 5.015 48.433 1.00 94.44 276 GLU A O 1
ATOM 2235 N N . VAL A 1 277 ? -17.230 6.809 48.694 1.00 94.88 277 VAL A N 1
ATOM 2236 C CA . VAL A 1 277 ? -18.493 6.056 48.794 1.00 94.88 277 VAL A CA 1
ATOM 2237 C C . VAL A 1 277 ? -18.742 5.172 47.565 1.00 94.88 277 VAL A C 1
ATOM 2239 O O . VAL A 1 277 ? -19.383 4.128 47.670 1.00 94.88 277 VAL A O 1
ATOM 2242 N N . PHE A 1 278 ? -18.298 5.595 46.378 1.00 96.00 278 PHE A N 1
ATOM 2243 C CA . PHE A 1 278 ? -18.406 4.771 45.178 1.00 96.00 278 PHE A CA 1
ATOM 2244 C C . PHE A 1 278 ? -17.474 3.560 45.247 1.00 96.00 278 PHE A C 1
ATOM 2246 O O . PHE A 1 278 ? -17.940 2.456 44.973 1.00 96.00 278 PHE A O 1
ATOM 2253 N N . MET A 1 279 ? -16.213 3.759 45.638 1.00 93.81 279 MET A N 1
ATOM 2254 C CA . MET A 1 279 ? -15.226 2.685 45.764 1.00 93.81 279 MET A CA 1
ATOM 2255 C C . MET A 1 279 ? -15.651 1.659 46.816 1.00 93.81 279 MET A C 1
ATOM 2257 O O . MET A 1 279 ? -15.682 0.474 46.496 1.00 93.81 279 MET A O 1
ATOM 2261 N N . ASP A 1 280 ? -16.116 2.099 47.989 1.00 94.81 280 ASP A N 1
ATOM 2262 C CA . ASP A 1 280 ? -16.624 1.203 49.039 1.00 94.81 280 ASP A CA 1
ATOM 2263 C C . ASP A 1 280 ? -17.762 0.312 48.506 1.00 94.81 280 ASP A C 1
ATOM 2265 O O . ASP A 1 280 ? -17.735 -0.916 48.604 1.00 94.81 280 ASP A O 1
ATOM 2269 N N . LYS A 1 281 ? -18.749 0.920 47.831 1.00 94.06 281 LYS A N 1
ATOM 2270 C CA . LYS A 1 281 ? -19.875 0.195 47.218 1.00 94.06 281 LYS A CA 1
ATOM 2271 C C . LYS A 1 281 ? -19.437 -0.738 46.080 1.00 94.06 281 LYS A C 1
ATOM 2273 O O . LYS A 1 281 ? -20.065 -1.780 45.869 1.00 94.06 281 LYS A O 1
ATOM 2278 N N . LEU A 1 282 ? -18.405 -0.365 45.321 1.00 91.81 282 LEU A N 1
ATOM 2279 C CA . LEU A 1 282 ? -17.847 -1.172 44.234 1.00 91.81 282 LEU A CA 1
ATOM 2280 C C . LEU A 1 282 ? -17.140 -2.414 44.785 1.00 91.81 282 LEU A C 1
ATOM 2282 O O . LEU A 1 282 ? -17.337 -3.512 44.261 1.00 91.81 282 LEU A O 1
ATOM 2286 N N . GLU A 1 283 ? -16.376 -2.263 45.865 1.00 89.81 283 GLU A N 1
ATOM 2287 C CA . GLU A 1 283 ? -15.707 -3.365 46.559 1.00 89.81 283 GLU A CA 1
ATOM 2288 C C . GLU A 1 283 ? -16.714 -4.334 47.187 1.00 89.81 283 GLU A C 1
ATOM 2290 O O . GLU A 1 283 ? -16.614 -5.547 46.956 1.00 89.81 283 GLU A O 1
ATOM 2295 N N . GLU A 1 284 ? -17.749 -3.800 47.849 1.00 93.00 284 GLU A N 1
ATOM 2296 C CA . GLU A 1 284 ? -18.900 -4.547 48.384 1.00 93.00 284 GLU A CA 1
ATOM 2297 C C . GLU A 1 284 ? -19.703 -5.302 47.307 1.00 93.00 284 GLU A C 1
ATOM 2299 O O . GLU A 1 284 ? -20.516 -6.168 47.629 1.00 93.00 284 GLU A O 1
ATOM 2304 N N . GLY A 1 285 ? -19.504 -4.985 46.022 1.00 90.44 285 GLY A N 1
ATOM 2305 C CA . GLY A 1 285 ? -20.219 -5.609 44.908 1.00 90.44 285 GLY A CA 1
ATOM 2306 C C . GLY A 1 285 ? -21.643 -5.098 44.707 1.00 90.44 285 GLY A C 1
ATOM 2307 O O . GLY A 1 285 ? -22.445 -5.746 44.034 1.00 90.44 285 GLY A O 1
ATOM 2308 N N . ARG A 1 286 ? -21.980 -3.916 45.239 1.00 91.25 286 ARG A N 1
ATOM 2309 C CA . ARG A 1 286 ? -23.320 -3.313 45.104 1.00 91.25 286 ARG A CA 1
ATOM 2310 C C . ARG A 1 286 ? -23.734 -3.101 43.650 1.00 91.25 286 ARG A C 1
ATOM 2312 O O . ARG A 1 286 ? -24.923 -3.151 43.345 1.00 91.25 286 ARG A O 1
ATOM 2319 N N . TYR A 1 287 ? -22.771 -2.911 42.752 1.00 91.25 287 TYR A N 1
ATOM 2320 C CA . TYR A 1 287 ? -23.024 -2.678 41.330 1.00 91.25 287 TYR A CA 1
ATOM 2321 C C . TYR A 1 287 ? -22.981 -3.951 40.468 1.00 91.25 287 TYR A C 1
ATOM 2323 O O . TYR A 1 287 ? -23.317 -3.896 39.287 1.00 91.25 287 TYR A O 1
ATOM 2331 N N . ASP A 1 288 ? -22.627 -5.109 41.038 1.00 89.94 288 ASP A N 1
ATOM 2332 C CA . ASP A 1 288 ? -22.415 -6.367 40.301 1.00 89.94 288 ASP A CA 1
ATOM 2333 C C . ASP A 1 288 ? -23.694 -6.939 39.665 1.00 89.94 288 ASP A C 1
ATOM 2335 O O . ASP A 1 288 ? -23.630 -7.819 38.806 1.00 89.94 288 ASP A O 1
ATOM 2339 N N . HIS A 1 289 ? -24.867 -6.458 40.082 1.00 82.69 289 HIS A N 1
ATOM 2340 C CA . HIS A 1 289 ? -26.168 -6.905 39.584 1.00 82.69 289 HIS A CA 1
ATOM 2341 C C . HIS A 1 289 ? -26.372 -6.632 38.083 1.00 82.69 289 HIS A C 1
ATOM 2343 O O . HIS A 1 289 ? -27.138 -7.346 37.445 1.00 82.69 289 HIS A O 1
ATOM 2349 N N . GLY A 1 290 ? -25.668 -5.650 37.508 1.00 73.62 290 GLY A N 1
ATOM 2350 C CA . GLY A 1 290 ? -25.696 -5.373 36.067 1.00 73.62 290 GLY A CA 1
ATOM 2351 C C . GLY A 1 290 ? -24.738 -6.232 35.226 1.00 73.62 290 GLY A C 1
ATOM 2352 O O . GLY A 1 290 ? -24.681 -6.066 34.008 1.00 73.62 290 GLY A O 1
ATOM 2353 N N . PHE A 1 291 ? -23.972 -7.146 35.836 1.00 81.56 291 PHE A N 1
ATOM 2354 C CA . PHE A 1 291 ? -23.077 -8.052 35.113 1.00 81.56 291 PHE A CA 1
ATOM 2355 C C . PHE A 1 291 ? -23.799 -9.341 34.688 1.00 81.56 291 PHE A C 1
ATOM 2357 O O . PHE A 1 291 ? -24.218 -10.133 35.532 1.00 81.56 291 PHE A O 1
ATOM 2364 N N . THR A 1 292 ? -23.890 -9.580 33.377 1.00 67.75 292 THR A N 1
ATOM 2365 C CA . THR A 1 292 ? -24.583 -10.736 32.771 1.00 67.75 292 THR A CA 1
ATOM 2366 C C . THR A 1 292 ? -23.648 -11.853 32.282 1.00 67.75 292 THR A C 1
ATOM 2368 O O . THR A 1 292 ? -24.113 -12.824 31.691 1.00 67.75 292 THR A O 1
ATOM 2371 N N . GLY A 1 293 ? -22.332 -11.742 32.510 1.00 65.94 293 GLY A N 1
ATOM 2372 C CA . GLY A 1 293 ? -21.350 -12.753 32.097 1.00 65.94 293 GLY A CA 1
ATOM 2373 C C . GLY A 1 293 ? -21.180 -13.911 33.091 1.00 65.94 293 GLY A C 1
ATOM 2374 O O . GLY A 1 293 ? -21.671 -13.873 34.222 1.00 65.94 293 GLY A O 1
ATOM 2375 N N . ASN A 1 294 ? -20.431 -14.944 32.687 1.00 58.31 294 ASN A N 1
ATOM 2376 C CA . ASN A 1 294 ? -20.147 -16.106 33.534 1.00 58.31 294 ASN A CA 1
ATOM 2377 C C . ASN A 1 294 ? -19.390 -15.688 34.806 1.00 58.31 294 ASN A C 1
ATOM 2379 O O . ASN A 1 294 ? -18.244 -15.237 34.758 1.00 58.31 294 ASN A O 1
ATOM 2383 N N . ARG A 1 295 ? -20.027 -15.862 35.969 1.00 54.53 295 ARG A N 1
ATOM 2384 C CA . ARG A 1 295 ? -19.375 -15.717 37.274 1.00 54.53 295 ARG A CA 1
ATOM 2385 C C . ARG A 1 295 ? -18.443 -16.910 37.460 1.00 54.53 295 ARG A C 1
ATOM 2387 O O . ARG A 1 295 ? -18.905 -17.997 37.792 1.00 54.53 295 ARG A O 1
ATOM 2394 N N . VAL A 1 296 ? -17.142 -16.733 37.232 1.00 49.06 296 VAL A N 1
ATOM 2395 C CA . VAL A 1 296 ? -16.166 -17.778 37.570 1.00 49.06 296 VAL A CA 1
ATOM 2396 C C . VAL A 1 296 ? -16.252 -18.006 39.086 1.00 49.06 296 VAL A C 1
ATOM 2398 O O . VAL A 1 296 ? -16.068 -17.048 39.846 1.00 49.06 296 VAL A O 1
ATOM 2401 N N . PRO A 1 297 ? -16.577 -19.222 39.560 1.00 39.44 297 PRO A N 1
ATOM 2402 C CA . PRO A 1 297 ? -16.683 -19.471 40.986 1.00 39.44 297 PRO A CA 1
ATOM 2403 C C . PRO A 1 297 ? -15.309 -19.266 41.622 1.00 39.44 297 PRO A C 1
ATOM 2405 O O . PRO A 1 297 ? -14.313 -19.838 41.175 1.00 39.44 297 PRO A O 1
ATOM 2408 N N . LYS A 1 298 ? -15.243 -18.451 42.684 1.00 41.00 298 LYS A N 1
ATOM 2409 C CA . LYS A 1 298 ? -14.053 -18.396 43.539 1.00 41.00 298 LYS A CA 1
ATOM 2410 C C . LYS A 1 298 ? -13.801 -19.818 44.043 1.00 41.00 298 LYS A C 1
ATOM 2412 O O . LYS A 1 298 ? -14.626 -20.350 44.782 1.00 41.00 298 LYS A O 1
ATOM 2417 N N . LYS A 1 299 ? -12.675 -20.428 43.649 1.00 38.81 299 LYS A N 1
ATOM 2418 C CA . LYS A 1 299 ? -12.166 -21.649 44.288 1.00 38.81 299 LYS A CA 1
ATOM 2419 C C . LYS A 1 299 ? -12.097 -21.371 45.788 1.00 38.81 299 LYS A C 1
ATOM 2421 O O . LYS A 1 299 ? -11.311 -20.532 46.228 1.00 38.81 299 LYS A O 1
ATOM 2426 N N . GLY A 1 300 ? -12.974 -22.020 46.549 1.00 36.09 300 GLY A N 1
ATOM 2427 C CA . GLY A 1 300 ? -12.947 -21.962 48.000 1.00 36.09 300 GLY A CA 1
ATOM 2428 C C . GLY A 1 300 ? -11.577 -22.421 48.484 1.00 36.09 300 GLY A C 1
ATOM 2429 O O . GLY A 1 300 ? -11.074 -23.453 48.041 1.00 36.09 300 GLY A O 1
ATOM 2430 N N . ARG A 1 301 ? -10.965 -21.638 49.376 1.00 42.31 301 ARG A N 1
ATOM 2431 C CA . ARG A 1 301 ? -9.883 -22.134 50.226 1.00 42.31 301 ARG A CA 1
ATOM 2432 C C . ARG A 1 301 ? -10.446 -23.328 50.992 1.00 42.31 301 ARG A C 1
ATOM 2434 O O . ARG A 1 301 ? -11.325 -23.144 51.832 1.00 42.31 301 ARG A O 1
ATOM 2441 N N . ALA A 1 302 ? -9.970 -24.525 50.666 1.00 36.00 302 ALA A N 1
ATOM 2442 C CA . ALA A 1 302 ? -10.164 -25.682 51.519 1.00 36.00 302 ALA A CA 1
ATOM 2443 C C . ALA A 1 302 ? -9.512 -25.368 52.875 1.00 36.00 302 ALA A C 1
ATOM 2445 O O . ALA A 1 302 ? -8.353 -24.948 52.921 1.00 36.00 302 ALA A O 1
ATOM 2446 N N . ARG A 1 303 ? -10.317 -25.463 53.935 1.00 36.97 303 ARG A N 1
ATOM 2447 C CA . ARG A 1 303 ? -9.831 -25.631 55.304 1.00 36.97 303 ARG A CA 1
ATOM 2448 C C . ARG A 1 303 ? -9.316 -27.050 55.470 1.00 36.97 303 ARG A C 1
ATOM 2450 O O . ARG A 1 303 ? -9.912 -27.940 54.824 1.00 36.97 303 ARG A O 1
#

Nearest PDB structures (foldseek):
  6zsd-assembly1_AL  TM=2.908E-01  e=3.917E+00  Homo sapiens
  8fg6-assembly1_B  TM=3.124E-01  e=2.920E+00  synthetic construct
  7ktx-assembly1_A  TM=1.812E-01  e=3.284E+00  Saccharomyces cerevisiae BY4743